Protein AF-A0A8T2V076-F1 (afdb_monomer)

Foldseek 3Di:
DDDDDDDDDDPPPPPPPVVNVLVVVLCQLADADQADEPPDGFRDTPLAQTDAAQDADPLDFPVDGFRHGLLDQTPIDFFPAADQDADPVRHGFQATTSAPTQNDDLPPCQQDAAPQVRDTSVPDDPNWHWHAQPQPSDIHTPVSVVVLLPDDPDPDPDPDLDARADPPPRHGRRYGSNCSNSRSVSVVVVSVVSCVQCVDPLQVVLSVCSVVVVRVSSVVSVVVPPPDDPD

InterPro domains:
  IPR013083 Zinc finger, RING/FYVE/PHD-type [G3DSA:3.30.40.10] (103-220)

Radius of gyration: 23.62 Å; Cα contacts (8 Å, |Δi|>4): 304; chains: 1; bounding box: 46×68×64 Å

Secondary structure (DSSP, 8-state):
--------SS-------HHHHHHHHHHHTTPBP--B-SS-B--SBTTSPPPPP-SBP--B-SS-B--SBTTSPP-SPPP-PBP-PBPTTSSBP-SBTTSPPPS--TTT-TT-B-TTT--BGGGS-TT--EEE-TTT--EEEHHHHHHHHHS----TT-------B-TTT--B--S-STTHHHHHHHHHHHHHHHHHHHT-HHHHHHHHHHHT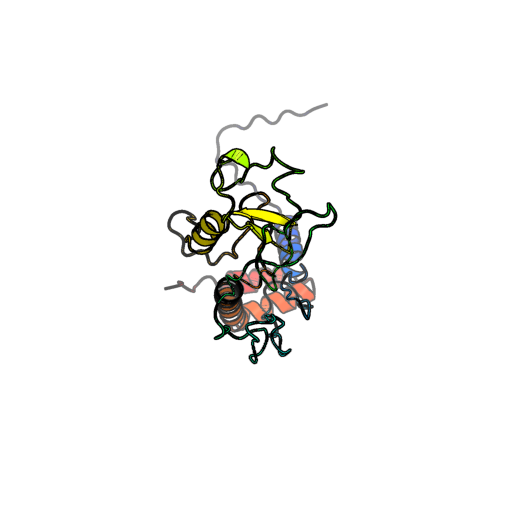T-HHHHHHHHHHTTT----

pLDDT: mean 81.31, std 20.81, range [25.03, 98.06]

Sequence (231 aa):
MFHVWRCATGPCHVVIPVHLIAITLVLLVSMPCQKRCLHSRCRQICGYPCVPCMETCAWTCRHHACDLRCHEICKRPICNEPCEKLLHCGHPCLGFCGEPCPSICRVCTPQYKDTISLMTMEEFEETDRFVMLPDCGHVFEVSGLDTWMKSEQCDSGTNSISPKSCPSCKNIIRQSLRYGNQIKARMKQLEDVKMRIFGNQQVNEGIVLLRRKQFDEALEQFLTGKNMQIR

Organism: Ceratopteris richardii (NCBI:txid49495)

Structure (mmCIF, N/CA/C/O backbone):
data_AF-A0A8T2V076-F1
#
_entry.id   AF-A0A8T2V076-F1
#
loop_
_atom_site.group_PDB
_atom_site.id
_atom_site.type_symbol
_atom_site.label_atom_id
_atom_site.label_alt_id
_atom_site.label_comp_id
_atom_site.label_asym_id
_atom_site.label_entity_id
_atom_site.label_seq_id
_atom_site.pdbx_PDB_ins_code
_atom_site.Cartn_x
_atom_site.Cartn_y
_atom_site.Cartn_z
_atom_site.occupancy
_atom_site.B_iso_or_equiv
_atom_site.auth_seq_id
_atom_site.auth_comp_id
_atom_site.auth_asym_id
_atom_site.auth_atom_id
_atom_site.pdbx_PDB_model_num
ATOM 1 N N . MET A 1 1 ? -7.286 49.327 21.178 1.00 33.91 1 MET A N 1
ATOM 2 C CA . MET A 1 1 ? -6.143 49.515 22.096 1.00 33.91 1 MET A CA 1
ATOM 3 C C . MET A 1 1 ? -5.669 48.145 22.536 1.00 33.91 1 MET A C 1
ATOM 5 O O . MET A 1 1 ? -6.401 47.444 23.219 1.00 33.91 1 MET A O 1
ATOM 9 N N . PHE A 1 2 ? -4.504 47.731 22.042 1.00 25.03 2 PHE A N 1
ATOM 10 C CA . PHE A 1 2 ? -3.860 46.472 22.400 1.00 25.03 2 PHE A CA 1
ATOM 11 C C . PHE A 1 2 ? -3.395 46.544 23.856 1.00 25.03 2 PHE A C 1
ATOM 13 O O . PHE A 1 2 ? -2.578 47.400 24.188 1.00 25.03 2 PHE A O 1
ATOM 20 N N . HIS A 1 3 ? -3.892 45.654 24.715 1.00 28.77 3 HIS A N 1
ATOM 21 C CA . HIS A 1 3 ? -3.286 45.444 26.024 1.00 28.77 3 HIS A CA 1
ATOM 22 C C . HIS A 1 3 ? -2.232 44.345 25.916 1.00 28.77 3 HIS A C 1
ATOM 24 O O . HIS A 1 3 ? -2.529 43.165 25.757 1.00 28.77 3 HIS A O 1
ATOM 30 N N . VAL A 1 4 ? -0.981 44.791 25.975 1.00 31.16 4 VAL A N 1
ATOM 31 C CA . VAL A 1 4 ? 0.227 43.982 26.114 1.00 31.16 4 VAL A CA 1
ATOM 32 C C . VAL A 1 4 ? 0.192 43.294 27.480 1.00 31.16 4 VAL A C 1
ATOM 34 O O . VAL A 1 4 ? 0.239 43.972 28.504 1.00 31.16 4 VAL A O 1
ATOM 37 N N . TRP A 1 5 ? 0.138 41.962 27.514 1.00 29.98 5 TRP A N 1
ATOM 38 C CA . TRP A 1 5 ? 0.434 41.194 28.726 1.00 29.98 5 TRP A CA 1
ATOM 39 C C . TRP A 1 5 ? 1.902 40.761 28.695 1.00 29.98 5 TRP A C 1
ATOM 41 O O . TRP A 1 5 ? 2.300 39.893 27.920 1.00 29.98 5 TRP A O 1
ATOM 51 N N . ARG A 1 6 ? 2.721 41.405 29.533 1.00 28.66 6 ARG A N 1
ATOM 52 C CA . ARG A 1 6 ? 4.070 40.940 29.876 1.00 28.66 6 ARG A CA 1
ATOM 53 C C . ARG A 1 6 ? 3.938 39.740 30.818 1.00 28.66 6 ARG A C 1
ATOM 55 O O . ARG A 1 6 ? 3.347 39.871 31.884 1.00 28.66 6 ARG A O 1
ATOM 62 N N . CYS A 1 7 ? 4.513 38.597 30.447 1.00 32.41 7 CYS A N 1
ATOM 63 C CA . CYS A 1 7 ? 4.696 37.470 31.361 1.00 32.41 7 CYS A CA 1
ATOM 64 C C . CYS A 1 7 ? 5.825 37.787 32.351 1.00 32.41 7 CYS A C 1
ATOM 66 O O . CYS A 1 7 ? 6.981 37.919 31.953 1.00 32.41 7 CYS A O 1
ATOM 68 N N . ALA A 1 8 ? 5.485 37.885 33.635 1.00 35.97 8 ALA A N 1
ATOM 69 C CA . ALA A 1 8 ? 6.439 37.837 34.733 1.00 35.97 8 ALA A CA 1
ATOM 70 C C . ALA A 1 8 ? 6.418 36.417 35.321 1.00 35.97 8 ALA A C 1
ATOM 72 O O . ALA A 1 8 ? 5.423 35.999 35.900 1.00 35.97 8 ALA A O 1
ATOM 73 N N . THR A 1 9 ? 7.505 35.676 35.090 1.00 41.44 9 THR A N 1
ATOM 74 C CA . THR A 1 9 ? 8.010 34.556 35.911 1.00 41.44 9 THR A CA 1
ATOM 75 C C . THR A 1 9 ? 6.975 33.608 36.544 1.00 41.44 9 THR A C 1
ATOM 77 O O . THR A 1 9 ? 6.520 33.822 37.664 1.00 41.44 9 THR A O 1
ATOM 80 N N . GLY A 1 10 ? 6.700 32.491 35.866 1.00 40.81 10 GLY A N 1
ATOM 81 C CA . GLY A 1 10 ? 6.016 31.309 36.407 1.00 40.81 10 GLY A CA 1
ATOM 82 C C . GLY A 1 10 ? 5.777 30.267 35.304 1.00 40.81 10 GLY A C 1
ATOM 83 O O . GLY A 1 10 ? 5.710 30.656 34.133 1.00 40.81 10 GLY A O 1
ATOM 84 N N . PRO A 1 11 ? 5.680 28.955 35.609 1.00 34.03 11 PRO A N 1
ATOM 85 C CA . PRO A 1 11 ? 5.349 27.963 34.595 1.00 34.03 11 PRO A CA 1
ATOM 86 C C . PRO A 1 11 ? 3.959 28.297 34.058 1.00 34.03 11 PRO A C 1
ATOM 88 O O . PRO A 1 11 ? 2.981 28.330 34.804 1.00 34.03 11 PRO A O 1
ATOM 91 N N . CYS A 1 12 ? 3.880 28.601 32.764 1.00 30.81 12 CYS A N 1
ATOM 92 C CA . CYS A 1 12 ? 2.615 28.818 32.083 1.00 30.81 12 CYS A CA 1
ATOM 93 C C . CYS A 1 12 ? 1.858 27.488 32.066 1.00 30.81 12 CYS A C 1
ATOM 95 O O . CYS A 1 12 ? 1.985 26.696 31.134 1.00 30.81 12 CYS A O 1
ATOM 97 N N . HIS A 1 13 ? 1.082 27.224 33.115 1.00 36.00 13 HIS A N 1
ATOM 98 C CA . HIS A 1 13 ? 0.013 26.247 33.057 1.00 36.00 13 HIS A CA 1
ATOM 99 C C . HIS A 1 13 ? -0.987 26.783 32.039 1.00 36.00 13 HIS A C 1
ATOM 101 O O . HIS A 1 13 ? -1.807 27.646 32.344 1.00 36.00 13 HIS A O 1
ATOM 107 N N . VAL A 1 14 ? -0.881 26.312 30.798 1.00 36.72 14 VAL A N 1
ATOM 108 C CA . VAL A 1 14 ? -1.947 26.478 29.818 1.00 36.72 14 VAL A CA 1
ATOM 109 C C . VAL A 1 14 ? -3.132 25.697 30.376 1.00 36.72 14 VAL A C 1
ATOM 111 O O . VAL A 1 14 ? -3.223 24.481 30.217 1.00 36.72 14 VAL A O 1
ATOM 114 N N . VAL A 1 15 ? -4.009 26.382 31.108 1.00 40.09 15 VAL A N 1
ATOM 115 C CA . VAL A 1 15 ? -5.299 25.835 31.521 1.00 40.09 15 VAL A CA 1
ATOM 116 C C . VAL A 1 15 ? -6.133 25.773 30.251 1.00 40.09 15 VAL A C 1
ATOM 118 O O . VAL A 1 15 ? -6.799 26.736 29.882 1.00 40.09 15 VAL A O 1
ATOM 121 N N . ILE A 1 16 ? -6.018 24.667 29.516 1.00 42.44 16 ILE A N 1
ATOM 122 C CA . ILE A 1 16 ? -6.893 24.407 28.377 1.00 42.44 16 ILE A CA 1
ATOM 123 C C . ILE A 1 16 ? -8.296 24.230 28.971 1.00 42.44 16 ILE A C 1
ATOM 125 O O . ILE A 1 16 ? -8.477 23.342 29.808 1.00 42.44 16 ILE A O 1
ATOM 129 N N . PRO A 1 17 ? -9.285 25.058 28.589 1.00 49.97 17 PRO A N 1
ATOM 130 C CA . PRO A 1 17 ? -10.647 24.926 29.084 1.00 49.97 17 PRO A CA 1
ATOM 131 C C . PRO A 1 17 ? -11.140 23.493 28.895 1.00 49.97 17 PRO A C 1
ATOM 133 O O . PRO A 1 17 ? -10.959 22.918 27.820 1.00 49.97 17 PRO A O 1
ATOM 136 N N . VAL A 1 18 ? -11.787 22.924 29.913 1.00 48.75 18 VAL A N 1
ATOM 137 C CA . VAL A 1 18 ? -12.299 21.541 29.878 1.00 48.75 18 VAL A CA 1
ATOM 138 C C . VAL A 1 18 ? -13.180 21.313 28.646 1.00 48.75 18 VAL A C 1
ATOM 140 O O . VAL A 1 18 ? -13.080 20.270 28.013 1.00 48.75 18 VAL A O 1
ATOM 143 N N . HIS A 1 19 ? -13.929 22.329 28.203 1.00 44.88 19 HIS A N 1
ATOM 144 C CA . HIS A 1 19 ? -14.691 22.287 26.953 1.00 44.88 19 HIS A CA 1
ATOM 145 C C . HIS A 1 19 ? -13.832 22.133 25.689 1.00 44.88 19 HIS A C 1
ATOM 147 O O . HIS A 1 19 ? -14.241 21.430 24.776 1.00 44.88 19 HIS A O 1
ATOM 153 N N . LEU A 1 20 ? -12.639 22.728 25.614 1.00 48.69 20 LEU A N 1
ATOM 154 C CA . LEU A 1 20 ? -11.720 22.548 24.481 1.00 48.69 20 LEU A CA 1
ATOM 155 C C . LEU A 1 20 ? -11.074 21.154 24.499 1.00 48.69 20 LEU A C 1
ATOM 157 O O . LEU A 1 20 ? -10.956 20.526 23.446 1.00 48.69 20 LEU A O 1
ATOM 161 N N . ILE A 1 21 ? -10.739 20.621 25.679 1.00 54.59 21 ILE A N 1
ATOM 162 C CA . ILE A 1 21 ? -10.299 19.222 25.837 1.00 54.59 21 ILE A CA 1
ATOM 163 C C . ILE A 1 21 ? -11.430 18.265 25.436 1.00 54.59 21 ILE A C 1
ATOM 165 O O . ILE A 1 21 ? -11.206 17.350 24.647 1.00 54.59 21 ILE A O 1
ATOM 169 N N . ALA A 1 22 ? -12.654 18.519 25.903 1.00 48.09 22 ALA A N 1
ATOM 170 C CA . ALA A 1 22 ? -13.845 17.753 25.566 1.00 48.09 22 ALA A CA 1
ATOM 171 C C . ALA A 1 22 ? -14.115 17.786 24.059 1.00 48.09 22 ALA A C 1
ATOM 173 O O . ALA A 1 22 ? -14.233 16.724 23.470 1.00 48.09 22 ALA A O 1
ATOM 174 N N . ILE A 1 23 ? -14.112 18.954 23.402 1.00 52.00 23 ILE A N 1
ATOM 175 C CA . ILE A 1 23 ? -14.269 19.086 21.939 1.00 52.00 23 ILE A CA 1
ATOM 176 C C . ILE A 1 23 ? -13.204 18.271 21.194 1.00 52.00 23 ILE A C 1
ATOM 178 O O . ILE A 1 23 ? -13.523 17.574 20.232 1.00 52.00 23 ILE A O 1
ATOM 182 N N . THR A 1 24 ? -11.955 18.296 21.661 1.00 53.00 24 THR A N 1
ATOM 183 C CA . THR A 1 24 ? -10.866 17.512 21.061 1.00 53.00 24 THR A CA 1
ATOM 184 C C . THR A 1 24 ? -11.090 16.003 21.252 1.00 53.00 24 THR A C 1
ATOM 186 O O . THR A 1 24 ? -10.926 15.233 20.307 1.00 53.00 24 THR A O 1
ATOM 189 N N . LEU A 1 25 ? -11.555 15.571 22.430 1.00 52.69 25 LEU A N 1
ATOM 190 C CA . LEU A 1 25 ? -11.958 14.186 22.707 1.00 52.69 25 LEU A CA 1
ATOM 191 C C . LEU A 1 25 ? -13.189 13.759 21.883 1.00 52.69 25 LEU A C 1
ATOM 193 O O . LEU A 1 25 ? -13.205 12.652 21.352 1.00 52.69 25 LEU A O 1
ATOM 197 N N . VAL A 1 26 ? -14.185 14.632 21.690 1.00 50.59 26 VAL A N 1
ATOM 198 C CA . VAL A 1 26 ? -15.363 14.383 20.836 1.00 50.59 26 VAL A CA 1
ATOM 199 C C . VAL A 1 26 ? -14.948 14.159 19.387 1.00 50.59 26 VAL A C 1
ATOM 201 O O . VAL A 1 26 ? -15.434 13.229 18.740 1.00 50.59 26 VAL A O 1
ATOM 204 N N . LEU A 1 27 ? -14.046 14.992 18.863 1.00 50.81 27 LEU A N 1
ATOM 205 C CA . LEU A 1 27 ? -13.551 14.867 17.492 1.00 50.81 27 LEU A CA 1
ATOM 206 C C . LEU A 1 27 ? -12.743 13.575 17.307 1.00 50.81 27 LEU A C 1
ATOM 208 O O . LEU A 1 27 ? -12.898 12.898 16.294 1.00 50.81 27 LEU A O 1
ATOM 212 N N . LEU A 1 28 ? -11.953 13.167 18.303 1.00 53.09 28 LEU A N 1
ATOM 213 C CA . LEU A 1 28 ? -11.222 11.897 18.266 1.00 53.09 28 LEU A CA 1
ATOM 214 C C . LEU A 1 28 ? -12.149 10.668 18.370 1.00 53.09 28 LEU A C 1
ATOM 216 O O . LEU A 1 28 ? -11.878 9.652 17.730 1.00 53.09 28 LEU A O 1
ATOM 220 N N . VAL A 1 29 ? -13.270 10.768 19.099 1.00 58.47 29 VAL A N 1
ATOM 221 C CA . VAL A 1 29 ? -14.228 9.665 19.343 1.00 58.47 29 VAL A CA 1
ATOM 222 C C . VAL A 1 29 ? -15.395 9.630 18.338 1.00 58.47 29 VAL A C 1
ATOM 224 O O . VAL A 1 29 ? -16.301 8.809 18.448 1.00 58.47 29 VAL A O 1
ATOM 227 N N . SER A 1 30 ? -15.375 10.463 17.296 1.00 64.75 30 SER A N 1
ATOM 228 C CA . SER A 1 30 ? -16.385 10.446 16.219 1.00 64.75 30 SER A CA 1
ATOM 229 C C . SER A 1 30 ? -15.805 10.297 14.811 1.00 64.75 30 SER A C 1
ATOM 231 O O . SER A 1 30 ? -16.551 10.225 13.834 1.00 64.75 30 SER A O 1
ATOM 233 N N . MET A 1 31 ? -14.481 10.183 14.683 1.00 80.38 31 MET A N 1
ATOM 234 C CA . MET A 1 31 ? -13.831 10.009 13.386 1.00 80.38 31 MET A CA 1
ATOM 235 C C . MET A 1 31 ? -14.185 8.650 12.763 1.00 80.38 31 MET A C 1
ATOM 237 O O . MET A 1 31 ? -14.051 7.617 13.430 1.00 80.38 31 MET A O 1
ATOM 241 N N . PRO A 1 32 ? -14.586 8.600 11.479 1.00 86.94 32 PRO A N 1
ATOM 242 C CA . PRO A 1 32 ? -14.818 7.336 10.797 1.00 86.94 32 PRO A CA 1
ATOM 243 C C . PRO A 1 32 ? -13.514 6.541 10.717 1.00 86.94 32 PRO A C 1
ATOM 245 O O . PRO A 1 32 ? -12.436 7.082 10.453 1.00 86.94 32 PRO A O 1
ATOM 248 N N . CYS A 1 33 ? -13.600 5.230 10.932 1.00 89.06 33 CYS A N 1
ATOM 249 C CA . CYS A 1 33 ? -12.438 4.370 10.817 1.00 89.06 33 CYS A CA 1
ATOM 250 C C . CYS A 1 33 ? -11.899 4.387 9.380 1.00 89.06 33 CYS A C 1
ATOM 252 O O . CYS A 1 33 ? -12.605 4.089 8.420 1.00 89.06 33 CYS A O 1
ATOM 254 N N . GLN A 1 34 ? -10.604 4.663 9.229 1.00 90.25 34 GLN A N 1
ATOM 255 C CA . GLN A 1 34 ? -9.948 4.693 7.919 1.00 90.25 34 GLN A CA 1
ATOM 256 C C . GLN A 1 34 ? -9.528 3.304 7.399 1.00 90.25 34 GLN A C 1
ATOM 258 O O . GLN A 1 34 ? -8.910 3.201 6.336 1.00 90.25 34 GLN A O 1
ATOM 263 N N . LYS A 1 35 ? -9.808 2.220 8.139 1.00 91.06 35 LYS A N 1
ATOM 264 C CA . LYS A 1 35 ? -9.475 0.854 7.712 1.00 91.06 35 LYS A CA 1
ATOM 265 C C . LYS A 1 35 ? -10.279 0.502 6.459 1.00 91.06 35 LYS A C 1
ATOM 267 O O . LYS A 1 35 ? -11.507 0.575 6.449 1.00 91.06 35 LYS A O 1
ATOM 272 N N . ARG A 1 36 ? -9.582 0.081 5.408 1.00 93.88 36 ARG A N 1
ATOM 273 C CA . ARG A 1 36 ? -10.169 -0.357 4.139 1.00 93.88 36 ARG A CA 1
ATOM 274 C C . ARG A 1 36 ? -9.287 -1.408 3.480 1.00 93.88 36 ARG A C 1
ATOM 276 O O . ARG A 1 36 ? -8.085 -1.437 3.725 1.00 93.88 36 ARG A O 1
ATOM 283 N N . CYS A 1 37 ? -9.889 -2.229 2.635 1.00 94.19 37 CYS A N 1
ATOM 284 C CA . CYS A 1 37 ? -9.203 -3.146 1.729 1.00 94.19 37 CYS A CA 1
ATOM 285 C C . CYS A 1 37 ? -9.711 -2.915 0.296 1.00 94.19 37 CYS A C 1
ATOM 287 O O . CYS A 1 37 ? -10.356 -1.899 0.034 1.00 94.19 37 CYS A O 1
ATOM 289 N N . LEU A 1 38 ? -9.391 -3.809 -0.641 1.00 93.31 38 LEU A N 1
ATOM 290 C CA . LEU A 1 38 ? -9.911 -3.733 -2.013 1.00 93.31 38 LEU A CA 1
ATOM 291 C C . LEU A 1 38 ? -11.408 -4.076 -2.103 1.00 93.31 38 LEU A C 1
ATOM 293 O O . LEU A 1 38 ? -12.063 -3.670 -3.051 1.00 93.31 38 LEU A O 1
ATOM 297 N N . HIS A 1 39 ? -11.944 -4.766 -1.095 1.00 95.00 39 HIS A N 1
ATOM 298 C CA . HIS A 1 39 ? -13.332 -5.222 -1.055 1.00 95.00 39 HIS A CA 1
ATOM 299 C C . HIS A 1 39 ? -14.270 -4.221 -0.375 1.00 95.00 39 HIS A C 1
ATOM 301 O O . HIS A 1 39 ? -15.334 -3.872 -0.877 1.00 95.00 39 HIS A O 1
ATOM 307 N N . SER A 1 40 ? -13.875 -3.737 0.803 1.00 92.00 40 SER A N 1
ATOM 308 C CA . SER A 1 40 ? -14.759 -2.949 1.656 1.00 92.00 40 SER A CA 1
ATOM 309 C C . SER A 1 40 ? -14.012 -1.940 2.525 1.00 92.00 40 SER A C 1
ATOM 311 O O . SER A 1 40 ? -12.794 -2.010 2.736 1.00 92.00 40 SER A O 1
ATOM 313 N N . ARG A 1 41 ? -14.775 -0.965 3.029 1.00 93.88 41 ARG A N 1
ATOM 314 C CA . ARG A 1 41 ? -14.340 0.057 3.988 1.00 93.88 41 ARG A CA 1
ATOM 315 C C . ARG A 1 41 ? -15.029 -0.186 5.326 1.00 93.88 41 ARG A C 1
ATOM 317 O O . ARG A 1 41 ? -16.214 -0.518 5.354 1.00 93.88 41 ARG A O 1
ATOM 324 N N . CYS A 1 42 ? -14.303 0.002 6.423 1.00 92.44 42 CYS A N 1
ATOM 325 C CA . CYS A 1 42 ? -14.884 -0.056 7.757 1.00 92.44 42 CYS A CA 1
ATOM 326 C C . CYS A 1 42 ? -15.886 1.093 7.935 1.00 92.44 42 CY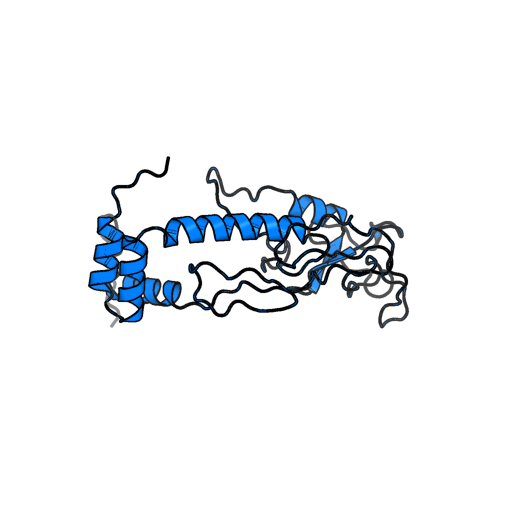S A C 1
ATOM 328 O O . CYS A 1 42 ? -15.601 2.230 7.569 1.00 92.44 42 CYS A O 1
ATOM 330 N N . ARG A 1 43 ? -17.059 0.789 8.496 1.00 89.62 43 ARG A N 1
ATOM 331 C CA . ARG A 1 43 ? -18.115 1.773 8.794 1.00 89.62 43 ARG A CA 1
ATOM 332 C C . ARG A 1 43 ? -18.217 2.104 10.286 1.00 89.62 43 ARG A C 1
ATOM 334 O O . ARG A 1 43 ? -19.127 2.814 10.691 1.00 89.62 43 ARG A O 1
ATOM 341 N N . GLN A 1 44 ? -17.305 1.564 11.095 1.00 85.25 44 GLN A N 1
ATOM 342 C CA . GLN A 1 44 ? -17.238 1.842 12.527 1.00 85.25 44 GLN A CA 1
ATOM 343 C C . GLN A 1 44 ? -16.527 3.169 12.795 1.00 85.25 44 GLN A C 1
ATOM 345 O O . GLN A 1 44 ? -15.773 3.679 11.963 1.00 85.25 44 GLN A O 1
ATOM 350 N N . ILE A 1 45 ? -16.739 3.692 13.996 1.00 82.88 45 ILE A N 1
ATOM 351 C CA . ILE A 1 45 ? -15.963 4.800 14.549 1.00 82.88 45 ILE A CA 1
ATOM 352 C C . ILE A 1 45 ? -14.541 4.300 14.842 1.00 82.88 45 ILE A C 1
ATOM 354 O O . ILE A 1 45 ? -14.337 3.146 15.225 1.00 82.88 45 ILE A O 1
ATOM 358 N N . CYS A 1 46 ? -13.536 5.147 14.635 1.00 83.31 46 CYS A N 1
ATOM 359 C CA . CYS A 1 46 ? -12.155 4.817 14.960 1.00 83.31 46 CYS A CA 1
ATOM 360 C C . CYS A 1 46 ? -12.013 4.452 16.451 1.00 83.31 46 CYS A C 1
ATOM 362 O O . CYS A 1 46 ? -12.697 5.001 17.305 1.00 83.31 46 CYS A O 1
ATOM 364 N N . GLY A 1 47 ? -11.146 3.489 16.762 1.00 78.50 47 GLY A N 1
ATOM 365 C CA . GLY A 1 47 ? -10.991 2.942 18.117 1.00 78.50 47 GLY A CA 1
ATOM 366 C C . GLY A 1 47 ? -11.877 1.728 18.410 1.00 78.50 47 GLY A C 1
ATOM 367 O O . GLY A 1 47 ? -11.439 0.841 19.136 1.00 78.50 47 GLY A O 1
ATOM 368 N N . TYR A 1 48 ? -13.047 1.602 17.772 1.00 82.88 48 TYR A N 1
ATOM 369 C CA . TYR A 1 48 ? -13.836 0.371 17.865 1.00 82.88 48 TYR A CA 1
ATOM 370 C C . TYR A 1 48 ? -13.157 -0.787 17.119 1.00 82.88 48 TYR A C 1
ATOM 372 O O . TYR A 1 48 ? -12.579 -0.566 16.040 1.00 82.88 48 TYR A O 1
ATOM 380 N N . PRO A 1 49 ? -13.267 -2.025 17.638 1.00 86.81 49 PRO A N 1
ATOM 381 C CA . PRO A 1 49 ? -12.851 -3.210 16.910 1.00 86.81 49 PRO A CA 1
ATOM 382 C C . PRO A 1 49 ? -13.492 -3.274 15.527 1.00 86.81 49 PRO A C 1
ATOM 384 O O . PRO A 1 49 ? -14.703 -3.115 15.354 1.00 86.81 49 PRO A O 1
ATOM 387 N N . CYS A 1 50 ? -12.664 -3.487 14.515 1.00 91.50 50 CYS A N 1
ATOM 388 C CA . CYS A 1 50 ? -13.121 -3.561 13.141 1.00 91.50 50 CYS A CA 1
ATOM 389 C C . CYS A 1 50 ? -13.466 -5.003 12.776 1.00 91.50 50 CYS A C 1
ATOM 391 O O . CYS A 1 50 ? -12.649 -5.907 12.948 1.00 91.50 50 CYS A O 1
ATOM 393 N N . VAL A 1 51 ? -14.619 -5.199 12.137 1.00 91.81 51 VAL A N 1
ATOM 394 C CA . VAL A 1 51 ? -14.999 -6.504 11.580 1.00 91.81 51 VAL A CA 1
ATOM 395 C C . VAL A 1 51 ? -13.979 -6.924 10.502 1.00 91.81 51 VAL A C 1
ATOM 397 O O . VAL A 1 51 ? -13.638 -6.109 9.631 1.00 91.81 51 VAL A O 1
ATOM 400 N N . PRO A 1 52 ? -13.433 -8.153 10.553 1.00 93.44 52 PRO A N 1
ATOM 401 C CA . PRO A 1 52 ? -12.517 -8.652 9.532 1.00 93.44 52 PRO A CA 1
ATOM 402 C C . PRO A 1 52 ? -13.234 -8.857 8.190 1.00 93.44 52 PRO A C 1
ATOM 404 O O . PRO A 1 52 ? -14.402 -9.229 8.134 1.00 93.44 52 PRO A O 1
ATOM 407 N N . CYS A 1 53 ? -12.522 -8.628 7.083 1.00 95.94 53 CYS A N 1
ATOM 408 C CA . CYS A 1 53 ? -13.062 -8.875 5.747 1.00 95.94 53 CYS A CA 1
ATOM 409 C C . CYS A 1 53 ? -13.056 -10.383 5.439 1.00 95.94 53 CYS A C 1
ATOM 411 O O . CYS A 1 53 ? -12.001 -11.024 5.488 1.00 95.94 53 CYS A O 1
ATOM 413 N N . MET A 1 54 ? -14.231 -10.922 5.099 1.00 96.50 54 MET A N 1
ATOM 414 C CA . MET A 1 54 ? -14.458 -12.344 4.803 1.00 96.50 54 MET A CA 1
ATOM 415 C C . MET A 1 54 ? -14.536 -12.660 3.300 1.00 96.50 54 MET A C 1
ATOM 417 O O . MET A 1 54 ? -14.794 -13.799 2.918 1.00 96.50 54 MET A O 1
ATOM 421 N N . GLU A 1 55 ? -14.311 -11.682 2.426 1.00 97.62 55 GLU A N 1
ATOM 422 C CA . GLU A 1 55 ? -14.210 -11.940 0.986 1.00 97.62 55 GLU A CA 1
ATOM 423 C C . GLU A 1 55 ? -12.913 -12.685 0.650 1.00 97.62 55 GLU A C 1
ATOM 425 O O . GLU A 1 55 ? -11.932 -12.622 1.401 1.00 97.62 55 GLU A O 1
ATOM 430 N N . THR A 1 56 ? -12.912 -13.405 -0.471 1.00 97.12 56 THR A N 1
ATOM 431 C CA . THR A 1 56 ? -11.719 -14.080 -1.000 1.00 97.12 56 THR A CA 1
ATOM 432 C C . THR A 1 56 ? -10.634 -13.051 -1.298 1.00 97.12 56 THR A C 1
ATOM 434 O O . THR A 1 56 ? -10.913 -11.964 -1.792 1.00 97.12 56 THR A O 1
ATOM 437 N N . CYS A 1 57 ? -9.379 -13.347 -0.967 1.00 96.62 57 CYS A N 1
ATOM 438 C CA . CYS A 1 57 ? -8.296 -12.395 -1.160 1.00 96.62 57 CYS A CA 1
ATOM 439 C C . CYS A 1 57 ? -8.070 -12.082 -2.651 1.00 96.62 57 CYS A C 1
ATOM 441 O O . CYS A 1 57 ? -7.702 -12.956 -3.426 1.00 96.62 57 CYS A O 1
ATOM 443 N N . ALA A 1 58 ? -8.162 -10.804 -3.029 1.00 95.12 58 ALA A N 1
ATOM 444 C CA . ALA A 1 58 ? -7.883 -10.333 -4.389 1.00 95.12 58 ALA A CA 1
ATOM 445 C C . ALA A 1 58 ? -6.411 -10.474 -4.843 1.00 95.12 58 ALA A C 1
ATOM 447 O O . ALA A 1 58 ? -6.064 -10.025 -5.934 1.00 95.12 58 ALA A O 1
ATOM 448 N N . TRP A 1 59 ? -5.514 -11.058 -4.032 1.00 96.25 59 TRP A N 1
ATOM 449 C CA . TRP A 1 59 ? -4.108 -11.227 -4.407 1.00 96.25 59 TRP A CA 1
ATOM 450 C C . TRP A 1 59 ? -3.943 -12.395 -5.382 1.00 96.25 59 TRP A C 1
ATOM 452 O O . TRP A 1 59 ? -3.544 -13.500 -5.004 1.00 96.25 59 TRP A O 1
ATOM 462 N N . THR A 1 60 ? -4.222 -12.128 -6.654 1.00 95.31 60 THR A N 1
ATOM 463 C CA . THR A 1 60 ? -4.159 -13.096 -7.750 1.00 95.31 60 THR A CA 1
ATOM 464 C C . THR A 1 60 ? -3.417 -12.527 -8.960 1.00 95.31 60 THR A C 1
ATOM 466 O O . THR A 1 60 ? -3.478 -11.331 -9.239 1.00 95.31 60 THR A O 1
ATOM 469 N N . CYS A 1 61 ? -2.673 -13.377 -9.658 1.00 96.19 61 CYS A N 1
ATOM 470 C CA . CYS A 1 61 ? -2.070 -13.118 -10.961 1.00 96.19 61 CYS A CA 1
ATOM 471 C C . CYS A 1 61 ? -2.036 -14.424 -11.770 1.00 96.19 61 CYS A C 1
ATOM 473 O O . CYS A 1 61 ? -2.375 -15.487 -11.253 1.00 96.19 61 CYS A O 1
ATOM 475 N N . ARG A 1 62 ? -1.581 -14.372 -13.028 1.00 95.94 62 ARG A N 1
ATOM 476 C CA . ARG A 1 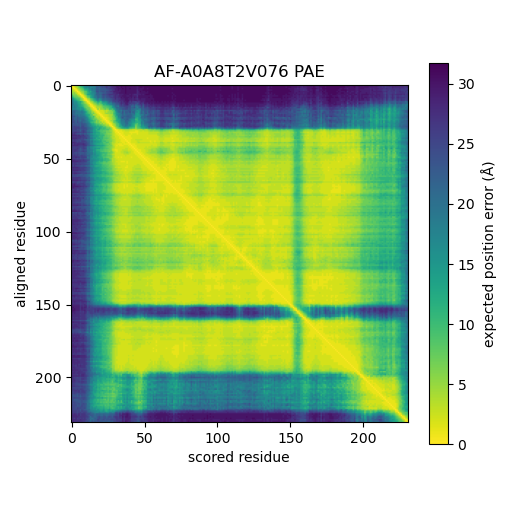62 ? -1.488 -15.562 -13.898 1.00 95.94 62 ARG A CA 1
ATOM 477 C C . ARG A 1 62 ? -0.610 -16.692 -13.332 1.00 95.94 62 ARG A C 1
ATOM 479 O O . ARG A 1 62 ? -0.754 -17.828 -13.759 1.00 95.94 62 ARG A O 1
ATOM 486 N N . HIS A 1 63 ? 0.298 -16.376 -12.405 1.00 96.62 63 HIS A N 1
ATOM 487 C CA . HIS A 1 63 ? 1.238 -17.334 -11.812 1.00 96.62 63 HIS A CA 1
ATOM 488 C C . HIS A 1 63 ? 0.748 -17.893 -10.471 1.00 96.62 63 HIS A C 1
ATOM 490 O O . HIS A 1 63 ? 1.004 -19.050 -10.147 1.00 96.62 63 HIS A O 1
ATOM 496 N N . HIS A 1 64 ? 0.055 -17.075 -9.671 1.00 96.38 64 HIS A N 1
ATOM 497 C CA . HIS A 1 64 ? -0.322 -17.419 -8.301 1.00 96.38 64 HIS A CA 1
ATOM 498 C C . HIS A 1 64 ? -1.682 -16.830 -7.932 1.00 96.38 64 HIS A C 1
ATOM 500 O O . HIS A 1 64 ? -1.929 -15.644 -8.152 1.00 96.38 64 HIS A O 1
ATOM 506 N N . ALA A 1 65 ? -2.511 -17.617 -7.250 1.00 96.50 65 ALA A N 1
ATOM 507 C CA . ALA A 1 65 ? -3.771 -17.171 -6.668 1.00 96.50 65 ALA A CA 1
ATOM 508 C C . ALA A 1 65 ? -3.769 -17.406 -5.151 1.00 96.50 65 ALA A C 1
ATOM 510 O O . ALA A 1 65 ? -3.217 -18.393 -4.670 1.00 96.50 65 ALA A O 1
ATOM 511 N N . CYS A 1 66 ? -4.357 -16.478 -4.395 1.00 97.00 66 CYS A N 1
ATOM 512 C CA . CYS A 1 66 ? -4.637 -16.665 -2.975 1.00 97.00 66 CYS A CA 1
ATOM 513 C C . CYS A 1 66 ? -6.073 -17.173 -2.810 1.00 97.00 66 CYS A C 1
ATOM 515 O O . CYS A 1 66 ? -7.005 -16.558 -3.321 1.00 97.00 66 CYS A O 1
ATOM 517 N N . ASP A 1 67 ? -6.244 -18.262 -2.074 1.00 96.12 67 ASP A N 1
ATOM 518 C CA . ASP A 1 67 ? -7.525 -18.907 -1.767 1.00 96.12 67 ASP A CA 1
ATOM 519 C C . ASP A 1 67 ? -8.063 -18.549 -0.368 1.00 96.12 67 ASP A C 1
ATOM 521 O O . ASP A 1 67 ? -9.208 -18.848 -0.033 1.00 96.12 67 ASP A O 1
ATOM 525 N N . LEU A 1 68 ? -7.253 -17.868 0.445 1.00 97.75 68 LEU A N 1
ATOM 526 C CA . LEU A 1 68 ? -7.607 -17.451 1.800 1.00 97.75 68 LEU A CA 1
ATOM 527 C C . LEU A 1 68 ? -8.515 -16.215 1.824 1.00 97.75 68 LEU A C 1
ATOM 529 O O . LEU A 1 68 ? -8.650 -15.464 0.849 1.00 97.75 68 LEU A O 1
ATOM 533 N N . ARG A 1 69 ? -9.106 -15.949 2.990 1.00 97.94 69 ARG A N 1
ATOM 534 C CA . ARG A 1 69 ? -9.903 -14.747 3.245 1.00 97.94 69 ARG A CA 1
ATOM 535 C C . ARG A 1 69 ? -9.011 -13.511 3.279 1.00 97.94 69 ARG A C 1
ATOM 537 O O . ARG A 1 69 ? -7.846 -13.544 3.673 1.00 97.94 69 ARG A O 1
ATOM 544 N N . CYS A 1 70 ? -9.574 -12.364 2.913 1.00 97.12 70 CYS A N 1
ATOM 545 C CA . CYS A 1 70 ? -8.833 -11.111 2.794 1.00 97.12 70 CYS A CA 1
ATOM 546 C C . CYS A 1 70 ? -8.098 -10.703 4.083 1.00 97.12 70 CYS A C 1
ATOM 548 O O . CYS A 1 70 ? -7.038 -10.085 3.994 1.00 97.12 70 CYS A O 1
ATOM 550 N N . HIS A 1 71 ? -8.638 -11.010 5.264 1.00 95.31 71 HIS A N 1
ATOM 551 C CA . HIS A 1 71 ? -8.002 -10.669 6.541 1.00 95.31 71 HIS A CA 1
ATOM 552 C C . HIS A 1 71 ? -6.877 -11.633 6.956 1.00 95.31 71 HIS A C 1
ATOM 554 O O . HIS A 1 71 ? -6.067 -11.277 7.809 1.00 95.31 71 HIS A O 1
ATOM 560 N N . GLU A 1 72 ? -6.812 -12.827 6.367 1.00 97.06 72 GLU A N 1
ATOM 561 C CA . GLU A 1 72 ? -5.822 -13.846 6.712 1.00 97.06 72 GLU A CA 1
ATOM 562 C C . GLU A 1 72 ? -4.458 -13.532 6.096 1.00 97.06 72 GLU A C 1
ATOM 564 O O . GLU A 1 72 ? -4.363 -12.908 5.033 1.00 97.06 72 GLU A O 1
ATOM 569 N N . ILE A 1 73 ? -3.386 -13.981 6.752 1.00 97.31 73 ILE A N 1
ATOM 570 C CA . ILE A 1 73 ? -2.032 -13.912 6.194 1.00 97.31 73 ILE A CA 1
ATOM 571 C C . ILE A 1 73 ? -1.961 -14.856 4.994 1.00 97.31 73 ILE A C 1
ATOM 573 O O . ILE A 1 73 ? -2.222 -16.051 5.112 1.00 97.31 73 ILE A O 1
ATOM 577 N N . CYS A 1 74 ? -1.615 -14.310 3.832 1.00 97.06 74 CYS A N 1
ATOM 578 C CA . CYS A 1 74 ? -1.534 -15.065 2.591 1.00 97.06 74 CYS A CA 1
ATOM 579 C C . CYS A 1 74 ? -0.367 -16.057 2.644 1.00 97.06 74 CYS A C 1
ATOM 581 O O . CYS A 1 74 ? 0.729 -15.692 3.074 1.00 97.06 74 CYS A O 1
ATOM 583 N N . LYS A 1 75 ? -0.583 -17.274 2.134 1.00 96.44 75 LYS A N 1
ATOM 584 C CA . LYS A 1 75 ? 0.451 -18.320 2.025 1.00 96.44 75 LYS A CA 1
ATOM 585 C C . LYS A 1 75 ? 1.123 -18.383 0.650 1.00 96.44 75 LYS A C 1
ATOM 587 O O . LYS A 1 75 ? 2.183 -18.985 0.523 1.00 96.44 75 LYS A O 1
ATOM 592 N N . ARG A 1 76 ? 0.522 -17.768 -0.376 1.00 93.75 76 ARG A N 1
ATOM 593 C CA . ARG A 1 76 ? 1.114 -17.701 -1.720 1.00 93.75 76 ARG A CA 1
ATOM 594 C C . ARG A 1 76 ? 2.412 -16.874 -1.735 1.00 93.75 76 ARG A C 1
ATOM 596 O O . ARG A 1 76 ? 2.502 -15.893 -0.991 1.00 93.75 76 ARG A O 1
ATOM 603 N N . PRO A 1 77 ? 3.377 -17.199 -2.613 1.00 95.50 77 PRO A N 1
ATOM 604 C CA . PRO A 1 77 ? 4.593 -16.410 -2.769 1.00 95.50 77 PRO A CA 1
ATOM 605 C C . PRO A 1 77 ? 4.335 -15.055 -3.454 1.00 95.50 77 PRO A C 1
ATOM 607 O O . PRO A 1 77 ? 3.313 -14.829 -4.126 1.00 95.50 77 PRO A O 1
ATOM 610 N N . ILE A 1 78 ? 5.296 -14.142 -3.283 1.00 95.62 78 ILE A N 1
ATOM 611 C CA . ILE A 1 78 ? 5.381 -12.893 -4.049 1.00 95.62 78 ILE A CA 1
ATOM 612 C C . ILE A 1 78 ? 5.687 -13.249 -5.509 1.00 95.62 78 ILE A C 1
ATOM 614 O O . ILE A 1 78 ? 6.507 -14.122 -5.774 1.00 95.62 78 ILE A O 1
ATOM 618 N N . CYS A 1 79 ? 5.022 -12.581 -6.452 1.00 96.88 79 CYS A N 1
ATOM 619 C CA . CYS A 1 79 ? 5.321 -12.743 -7.871 1.00 96.88 79 CYS A CA 1
ATOM 620 C C . CYS A 1 79 ? 6.404 -11.731 -8.266 1.00 96.88 79 CYS A C 1
ATOM 622 O O . CYS A 1 79 ? 6.175 -10.530 -8.147 1.00 96.88 79 CYS A O 1
ATOM 624 N N . ASN A 1 80 ? 7.560 -12.217 -8.718 1.00 96.88 80 ASN A N 1
ATOM 625 C CA . ASN A 1 80 ? 8.657 -11.380 -9.222 1.00 96.88 80 ASN A CA 1
ATOM 626 C C . ASN A 1 80 ? 8.769 -11.415 -10.753 1.00 96.88 80 ASN A C 1
ATOM 628 O O . ASN A 1 80 ? 9.713 -10.866 -11.311 1.00 96.88 80 ASN A O 1
ATOM 632 N N . GLU A 1 81 ? 7.793 -12.022 -11.431 1.00 97.62 81 GLU A N 1
ATOM 633 C CA . GLU A 1 81 ? 7.745 -12.025 -12.890 1.00 97.62 81 GLU A CA 1
ATOM 634 C C . GLU A 1 81 ? 7.498 -10.602 -13.414 1.00 97.62 81 GLU A C 1
ATOM 636 O O . GLU A 1 81 ? 6.576 -9.928 -12.922 1.00 97.62 81 GLU A O 1
ATOM 641 N N . PRO A 1 82 ? 8.283 -10.128 -14.401 1.00 97.56 82 PRO A N 1
ATOM 642 C CA . PRO A 1 82 ? 8.070 -8.832 -15.028 1.00 97.56 82 PRO A CA 1
ATOM 643 C C . PRO A 1 82 ? 6.654 -8.689 -15.587 1.00 97.56 82 PRO A C 1
ATOM 645 O O . PRO A 1 82 ? 6.037 -9.641 -16.068 1.00 97.56 82 PRO A O 1
ATOM 648 N N . CYS A 1 83 ? 6.117 -7.475 -15.542 1.00 97.38 83 CYS A N 1
ATOM 649 C CA . CYS A 1 83 ? 4.855 -7.190 -16.205 1.00 97.38 83 CYS A CA 1
ATOM 650 C C . CYS A 1 83 ? 5.054 -7.153 -17.728 1.00 97.38 83 CYS A C 1
ATOM 652 O O . CYS A 1 83 ? 5.732 -6.275 -18.246 1.00 97.38 83 CYS A O 1
ATOM 654 N N . GLU A 1 84 ? 4.397 -8.057 -18.454 1.00 96.44 84 GLU A N 1
ATOM 655 C CA . GLU A 1 84 ? 4.444 -8.136 -19.928 1.00 96.44 84 GLU A CA 1
ATOM 656 C C . GLU A 1 84 ? 3.612 -7.046 -20.638 1.00 96.44 84 GLU A C 1
ATOM 658 O O . GLU A 1 84 ? 3.490 -7.038 -21.861 1.00 96.44 84 GLU A O 1
ATOM 663 N N . LYS A 1 85 ? 2.986 -6.131 -19.889 1.00 97.12 85 LYS A N 1
ATOM 664 C CA . LYS A 1 85 ? 2.151 -5.069 -20.465 1.00 97.12 85 LYS A CA 1
ATOM 665 C C . LYS A 1 85 ? 3.005 -3.927 -21.010 1.00 97.12 85 LYS A C 1
ATOM 667 O O . LYS A 1 85 ? 4.075 -3.623 -20.487 1.00 97.12 85 LYS A O 1
ATOM 672 N N . LEU A 1 86 ? 2.452 -3.222 -21.990 1.00 97.62 86 LEU A N 1
ATOM 673 C CA . LEU A 1 86 ? 2.939 -1.909 -22.399 1.00 97.62 86 LEU A CA 1
ATOM 674 C C . LEU A 1 86 ? 2.236 -0.816 -21.586 1.00 97.62 86 LEU A C 1
ATOM 676 O O . LEU A 1 86 ? 1.053 -0.930 -21.253 1.00 97.62 86 LEU A O 1
ATOM 680 N N . LEU A 1 87 ? 2.974 0.242 -21.261 1.00 97.25 87 LEU A N 1
ATOM 681 C CA . LEU A 1 87 ? 2.419 1.470 -20.697 1.00 97.25 87 LEU A CA 1
ATOM 682 C C . LEU A 1 87 ? 1.630 2.234 -21.771 1.00 97.25 87 LEU A C 1
ATOM 684 O O . LEU A 1 87 ? 1.736 1.950 -22.962 1.00 97.25 87 LEU A O 1
ATOM 688 N N . HIS A 1 88 ? 0.875 3.261 -21.370 1.00 95.81 88 HIS A N 1
ATOM 689 C CA . HIS A 1 88 ? 0.102 4.084 -22.313 1.00 95.81 88 HIS A CA 1
ATOM 690 C C . HIS A 1 88 ? 0.976 4.776 -23.376 1.00 95.81 88 HIS A C 1
ATOM 692 O O . HIS A 1 88 ? 0.481 5.145 -24.434 1.00 95.81 88 HIS A O 1
ATOM 698 N N . CYS A 1 89 ? 2.268 4.973 -23.093 1.00 97.12 89 CYS A N 1
ATOM 699 C CA . CYS A 1 89 ? 3.244 5.529 -24.028 1.00 97.12 89 CYS A CA 1
ATOM 700 C C . CYS A 1 89 ? 3.794 4.495 -25.027 1.00 97.12 89 CYS A C 1
ATOM 702 O O . CYS A 1 89 ? 4.645 4.842 -25.835 1.00 97.12 89 CYS A O 1
ATOM 704 N N . GLY A 1 90 ? 3.347 3.235 -24.960 1.00 97.19 90 GLY A N 1
ATOM 705 C CA . GLY A 1 90 ? 3.785 2.144 -25.835 1.00 97.19 90 GLY A CA 1
ATOM 706 C C . GLY A 1 90 ? 5.067 1.434 -25.391 1.00 97.19 90 GLY A C 1
ATOM 707 O O . GLY A 1 90 ? 5.411 0.404 -25.960 1.00 97.19 90 GLY A O 1
ATOM 708 N N . HIS A 1 91 ? 5.759 1.929 -24.363 1.00 97.44 91 HIS A N 1
ATOM 709 C CA . HIS A 1 91 ? 6.986 1.310 -23.855 1.00 97.44 91 HIS A CA 1
ATOM 710 C C . HIS A 1 91 ? 6.711 0.168 -22.861 1.00 97.44 91 HIS A C 1
ATOM 712 O O . HIS A 1 91 ? 5.660 0.168 -22.208 1.00 97.44 91 HIS A O 1
ATOM 718 N N . PRO A 1 92 ? 7.658 -0.777 -22.692 1.00 97.25 92 PRO A N 1
ATOM 719 C CA . PRO A 1 92 ? 7.546 -1.851 -21.708 1.00 97.25 92 PRO A CA 1
ATOM 720 C C . PRO A 1 92 ? 7.304 -1.340 -20.284 1.00 97.25 92 PRO A C 1
ATOM 722 O O . PRO A 1 92 ? 7.902 -0.357 -19.841 1.00 97.25 92 PRO A O 1
ATOM 725 N N . CYS A 1 93 ? 6.423 -2.026 -19.557 1.00 98.00 93 CYS A N 1
ATOM 726 C CA . CYS A 1 93 ? 6.161 -1.747 -18.152 1.00 98.00 93 CYS A CA 1
ATOM 727 C C . CYS A 1 93 ? 7.369 -2.104 -17.276 1.00 98.00 93 CYS A C 1
ATOM 729 O O . CYS A 1 93 ? 7.964 -3.169 -17.414 1.00 98.00 93 CYS A O 1
ATOM 731 N N . LEU A 1 94 ? 7.681 -1.232 -16.314 1.00 97.69 94 LEU A N 1
ATOM 732 C CA . LEU A 1 94 ? 8.761 -1.439 -15.344 1.00 97.69 94 LEU A CA 1
ATOM 733 C C . LEU A 1 94 ? 8.305 -2.172 -14.067 1.00 97.69 94 LEU A C 1
ATOM 735 O O . LEU A 1 94 ? 9.071 -2.293 -13.117 1.00 97.69 94 LEU A O 1
ATOM 739 N N . GLY A 1 95 ? 7.045 -2.607 -14.002 1.00 97.81 95 GLY A N 1
ATOM 740 C CA . GLY A 1 95 ? 6.451 -3.226 -12.815 1.00 97.81 95 GLY A CA 1
ATOM 741 C C . GLY A 1 95 ? 6.460 -4.754 -12.819 1.00 97.81 95 GLY A C 1
ATOM 742 O O . GLY A 1 95 ? 7.018 -5.403 -13.704 1.00 97.81 95 GLY A O 1
ATOM 743 N N . PHE A 1 96 ? 5.762 -5.325 -11.839 1.00 98.06 96 PHE A N 1
ATOM 744 C CA . PHE A 1 96 ? 5.581 -6.770 -11.677 1.00 98.06 96 PHE A CA 1
ATOM 745 C C . PHE A 1 96 ? 4.196 -7.250 -12.117 1.00 98.06 96 PHE A C 1
ATOM 747 O O . PHE A 1 96 ? 3.209 -6.508 -12.129 1.00 98.06 96 PHE A O 1
ATOM 754 N N . CYS A 1 97 ? 4.110 -8.532 -12.461 1.00 97.12 97 CYS A N 1
ATOM 755 C CA . CYS A 1 97 ? 2.863 -9.184 -12.827 1.00 97.12 97 CYS A CA 1
ATOM 756 C C . CYS A 1 97 ? 1.827 -9.141 -11.684 1.00 97.12 97 CYS A C 1
ATOM 758 O O . CYS A 1 97 ? 2.095 -9.540 -10.551 1.00 97.12 97 CYS A O 1
ATOM 760 N N . GLY A 1 98 ? 0.601 -8.711 -11.999 1.00 93.25 98 GLY A N 1
ATOM 761 C CA . GLY A 1 98 ? -0.508 -8.643 -11.036 1.00 93.25 98 GLY A CA 1
ATOM 762 C C . GLY A 1 98 ? -0.442 -7.464 -10.060 1.00 93.25 98 GLY A C 1
ATOM 763 O O . GLY A 1 98 ? -1.307 -7.347 -9.194 1.00 93.25 98 GLY A O 1
ATOM 764 N N . GLU A 1 99 ? 0.546 -6.582 -10.205 1.00 95.44 99 GLU A N 1
ATOM 765 C CA . GLU A 1 99 ? 0.645 -5.324 -9.468 1.00 95.44 99 GLU A CA 1
ATOM 766 C C . GLU A 1 99 ? 0.197 -4.142 -10.351 1.00 95.44 99 GLU A C 1
ATOM 768 O O . GLU A 1 99 ? 0.195 -4.249 -11.585 1.00 95.44 99 GLU A O 1
ATOM 773 N N . PRO A 1 100 ? -0.216 -3.003 -9.759 1.00 96.31 100 PRO A N 1
ATOM 774 C CA . PRO A 1 100 ? -0.466 -1.791 -10.528 1.00 96.31 100 PRO A CA 1
ATOM 775 C C . PRO A 1 100 ? 0.776 -1.395 -11.323 1.00 96.31 100 PRO A C 1
ATOM 777 O O . PRO A 1 100 ? 1.869 -1.289 -10.768 1.00 96.31 100 PRO A O 1
ATOM 780 N N . CYS A 1 101 ? 0.604 -1.170 -12.625 1.00 97.62 101 CYS A N 1
ATOM 781 C CA . CYS A 1 101 ? 1.708 -0.748 -13.475 1.00 97.62 101 CYS A CA 1
ATOM 782 C C . CYS A 1 101 ? 2.173 0.653 -13.045 1.00 97.62 101 CYS A C 1
ATOM 784 O O . CYS A 1 101 ? 1.327 1.546 -12.941 1.00 97.62 101 CYS A O 1
ATOM 786 N N . PRO A 1 102 ? 3.475 0.856 -12.780 1.00 97.19 102 PRO A N 1
ATOM 787 C CA . PRO A 1 102 ? 3.998 2.169 -12.438 1.00 97.19 102 PRO A CA 1
ATOM 788 C C . PRO A 1 102 ? 3.776 3.154 -13.588 1.00 97.19 102 PRO A C 1
ATOM 790 O O . PRO A 1 102 ? 3.890 2.794 -14.757 1.00 97.19 102 PRO A O 1
ATOM 793 N N . SER A 1 103 ? 3.468 4.407 -13.255 1.00 94.38 103 SER A N 1
ATOM 794 C CA . SER A 1 103 ? 3.231 5.470 -14.243 1.00 94.38 103 SER A CA 1
ATOM 795 C C . SER A 1 103 ? 4.513 6.048 -14.852 1.00 94.38 103 SER A C 1
ATOM 797 O O . SER A 1 103 ? 4.439 6.923 -15.709 1.00 94.38 103 SER A O 1
ATOM 799 N N . ILE A 1 104 ? 5.682 5.596 -14.391 1.00 96.31 104 ILE A N 1
ATOM 800 C CA . ILE A 1 104 ? 6.994 6.026 -14.884 1.00 96.31 104 ILE A CA 1
ATOM 801 C C . ILE A 1 104 ? 7.469 5.115 -16.015 1.00 96.31 104 ILE A C 1
ATOM 803 O O . ILE A 1 104 ? 7.130 3.933 -16.073 1.00 96.31 104 ILE A O 1
ATOM 807 N N . CYS A 1 105 ? 8.279 5.672 -16.905 1.00 96.62 105 CYS A N 1
ATOM 808 C CA . CYS A 1 105 ? 8.813 4.990 -18.071 1.00 96.62 105 CYS A CA 1
ATOM 809 C C . CYS A 1 105 ? 10.281 5.370 -18.263 1.00 96.62 105 CYS A C 1
ATOM 811 O O . CYS A 1 105 ? 10.618 6.550 -18.266 1.00 96.62 105 CYS A O 1
ATOM 813 N N . ARG A 1 106 ? 11.142 4.381 -18.518 1.00 94.75 106 ARG A N 1
ATOM 814 C CA . ARG A 1 106 ? 12.581 4.608 -18.720 1.00 94.75 106 ARG A CA 1
ATOM 815 C C . ARG A 1 106 ? 12.880 5.601 -19.851 1.00 94.75 106 ARG A C 1
ATOM 817 O O . ARG A 1 106 ? 13.824 6.368 -19.747 1.00 94.75 106 ARG A O 1
ATOM 824 N N . VAL A 1 107 ? 12.048 5.615 -20.895 1.00 94.94 107 VAL A N 1
ATOM 825 C CA . VAL A 1 107 ? 12.205 6.504 -22.059 1.00 94.94 107 VAL A CA 1
ATOM 826 C C . VAL A 1 107 ? 11.508 7.851 -21.854 1.00 94.94 107 VAL A C 1
ATOM 828 O O . VAL A 1 107 ? 12.076 8.892 -22.162 1.00 94.94 107 VAL A O 1
ATOM 831 N N . CYS A 1 108 ? 10.267 7.858 -21.353 1.00 96.56 108 CYS A N 1
ATOM 832 C CA . CYS A 1 108 ? 9.471 9.091 -21.269 1.00 96.56 108 CYS A CA 1
ATOM 833 C C . CYS A 1 108 ? 9.736 9.918 -20.006 1.00 96.56 108 CYS A C 1
ATOM 835 O O . CYS A 1 108 ? 9.393 11.097 -19.975 1.00 96.56 108 CYS A O 1
ATOM 837 N N . THR A 1 109 ? 10.287 9.309 -18.954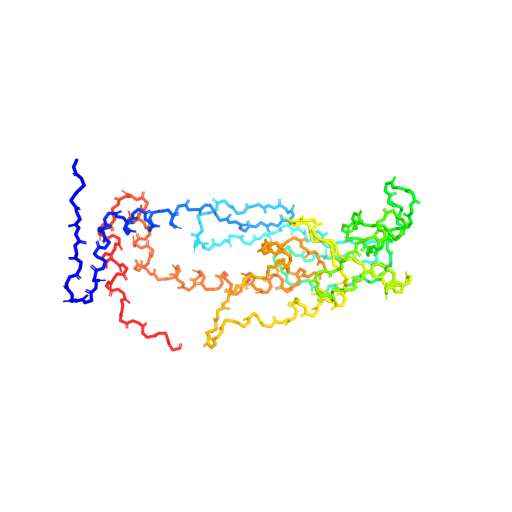 1.00 94.81 109 THR A N 1
ATOM 838 C CA . THR A 1 109 ? 10.560 9.979 -17.676 1.00 94.81 109 THR A CA 1
ATOM 839 C C . THR A 1 109 ? 12.007 9.763 -17.217 1.00 94.81 109 THR A C 1
ATOM 841 O O . THR A 1 109 ? 12.200 9.265 -16.108 1.00 94.81 109 THR A O 1
ATOM 844 N N . PRO A 1 110 ? 13.031 10.119 -18.018 1.00 93.19 110 PRO A N 1
ATOM 845 C CA . PRO A 1 110 ? 14.440 9.939 -17.642 1.00 93.19 110 PRO A CA 1
ATOM 846 C C . PRO A 1 110 ? 14.828 10.725 -16.376 1.00 93.19 110 PRO A C 1
ATOM 848 O O . PRO A 1 110 ? 15.692 10.315 -15.613 1.00 93.19 110 PRO A O 1
ATOM 851 N N . GLN A 1 111 ? 14.126 11.820 -16.091 1.00 93.50 111 GLN A N 1
ATOM 852 C CA . GLN A 1 111 ? 14.326 12.654 -14.909 1.00 93.50 111 GLN A CA 1
ATOM 853 C C . GLN A 1 111 ? 13.733 12.078 -13.615 1.00 93.50 111 GLN A C 1
ATOM 855 O O . GLN A 1 111 ? 13.814 12.729 -12.571 1.00 93.50 111 GLN A O 1
ATOM 860 N N . TYR A 1 112 ? 13.061 10.920 -13.660 1.00 95.50 112 TYR A N 1
ATOM 861 C CA . TYR A 1 112 ? 12.539 10.324 -12.434 1.00 95.50 112 TYR A CA 1
ATOM 862 C C . TYR A 1 112 ? 13.692 10.006 -11.475 1.00 95.50 112 TYR A C 1
ATOM 864 O O . TYR A 1 112 ? 14.744 9.500 -11.869 1.00 95.50 112 TYR A O 1
ATOM 872 N N . LYS A 1 113 ? 13.454 10.305 -10.199 1.00 95.19 113 LYS A N 1
ATOM 873 C CA . LYS A 1 113 ? 14.382 10.080 -9.100 1.00 95.19 113 LYS A CA 1
ATOM 874 C C . LYS A 1 113 ? 13.659 9.336 -7.990 1.00 95.19 113 LYS A C 1
ATOM 876 O O . LYS A 1 113 ? 12.635 9.814 -7.493 1.00 95.19 113 LYS A O 1
ATOM 881 N N . ASP A 1 114 ? 14.194 8.188 -7.602 1.00 94.75 114 ASP A N 1
ATOM 882 C CA . ASP A 1 114 ? 13.651 7.413 -6.496 1.00 94.75 114 ASP A CA 1
ATOM 883 C C . ASP A 1 114 ? 13.893 8.153 -5.177 1.00 94.75 114 ASP A C 1
ATOM 885 O O . ASP A 1 114 ? 14.986 8.648 -4.903 1.00 94.75 114 ASP A O 1
ATOM 889 N N . THR A 1 115 ? 12.863 8.271 -4.341 1.00 93.06 115 THR A N 1
ATOM 890 C CA . THR A 1 115 ? 12.989 9.064 -3.109 1.00 93.06 115 THR A CA 1
ATOM 891 C C . THR A 1 115 ? 13.634 8.297 -1.954 1.00 93.06 115 THR A C 1
ATOM 893 O O . THR A 1 115 ? 13.899 8.906 -0.921 1.00 93.06 115 THR A O 1
ATOM 896 N N . ILE A 1 116 ? 13.822 6.978 -2.077 1.00 92.75 116 ILE A N 1
ATOM 897 C CA . ILE A 1 116 ? 14.471 6.143 -1.059 1.00 92.75 116 ILE A CA 1
ATOM 898 C C . ILE A 1 116 ? 15.967 6.044 -1.361 1.00 92.75 116 ILE A C 1
ATOM 900 O O . ILE A 1 116 ? 16.775 6.411 -0.513 1.00 92.75 116 ILE A O 1
ATOM 904 N N . SER A 1 117 ? 16.334 5.568 -2.552 1.00 91.50 117 SER A N 1
ATOM 905 C CA . SER A 1 117 ? 17.733 5.395 -2.957 1.00 91.50 117 SER A CA 1
ATOM 906 C C . SER A 1 117 ? 18.389 6.694 -3.418 1.00 91.50 117 SER A C 1
ATOM 908 O O . SER A 1 117 ? 19.612 6.779 -3.437 1.00 91.50 117 SER A O 1
ATOM 910 N N . LEU A 1 118 ? 17.593 7.715 -3.769 1.00 93.31 118 LEU A N 1
ATOM 911 C CA . LEU A 1 118 ? 18.051 8.971 -4.374 1.00 93.31 118 LEU A CA 1
ATOM 912 C C . LEU A 1 118 ? 18.732 8.793 -5.737 1.00 93.31 118 LEU A C 1
ATOM 914 O O . LEU A 1 118 ? 19.313 9.755 -6.239 1.00 93.31 118 LEU A O 1
ATOM 918 N N . MET A 1 119 ? 18.605 7.616 -6.347 1.00 92.69 119 MET A N 1
ATOM 919 C CA . MET A 1 119 ? 19.094 7.331 -7.691 1.00 92.69 119 MET A CA 1
ATOM 920 C C . MET A 1 119 ? 18.106 7.833 -8.748 1.00 92.69 119 MET A C 1
ATOM 922 O O . MET A 1 119 ? 16.886 7.857 -8.548 1.00 92.69 119 MET A O 1
ATOM 926 N N . THR A 1 120 ? 18.646 8.249 -9.880 1.00 94.31 120 THR A N 1
ATOM 927 C CA . THR A 1 120 ? 17.928 8.661 -11.090 1.00 94.31 120 THR A CA 1
ATOM 928 C C . THR A 1 120 ? 17.706 7.478 -12.035 1.00 94.31 120 THR A C 1
ATOM 930 O O . THR A 1 120 ? 18.355 6.445 -11.899 1.00 94.31 120 THR A O 1
ATOM 933 N N . MET A 1 121 ? 16.807 7.605 -13.020 1.00 92.19 121 MET A N 1
ATOM 934 C CA . MET A 1 121 ? 16.538 6.520 -13.988 1.00 92.19 121 MET A CA 1
ATOM 935 C C . MET A 1 121 ? 17.754 6.026 -14.765 1.00 92.19 121 MET A C 1
ATOM 937 O O . MET A 1 121 ? 17.770 4.861 -15.155 1.00 92.19 121 MET A O 1
ATOM 941 N N . GLU A 1 122 ? 18.744 6.884 -14.993 1.00 90.88 122 GLU A N 1
ATOM 942 C CA . GLU A 1 122 ? 19.965 6.538 -15.726 1.00 90.88 122 GLU A CA 1
ATOM 943 C C . GLU A 1 122 ? 20.898 5.628 -14.917 1.00 90.88 122 GLU A C 1
ATOM 945 O O . GLU A 1 122 ? 21.667 4.868 -15.495 1.00 90.88 122 GLU A O 1
ATOM 950 N N . GLU A 1 123 ? 20.805 5.670 -13.586 1.00 93.38 123 GLU A N 1
ATOM 951 C CA . GLU A 1 123 ? 21.645 4.877 -12.682 1.00 93.38 123 GLU A CA 1
ATOM 952 C C . GLU A 1 123 ? 21.078 3.474 -12.419 1.00 93.38 123 GLU A C 1
ATOM 954 O O . GLU A 1 123 ? 21.769 2.630 -11.856 1.00 93.38 123 GLU A O 1
ATOM 959 N N . PHE A 1 124 ? 19.827 3.221 -12.814 1.00 93.69 124 PHE A N 1
ATOM 960 C CA . PHE A 1 124 ? 19.180 1.917 -12.676 1.00 93.69 124 PHE A CA 1
ATOM 961 C C . PHE A 1 124 ? 19.419 1.035 -13.902 1.00 93.69 124 PHE A C 1
ATOM 963 O O . PHE A 1 124 ? 19.293 1.483 -15.045 1.00 93.69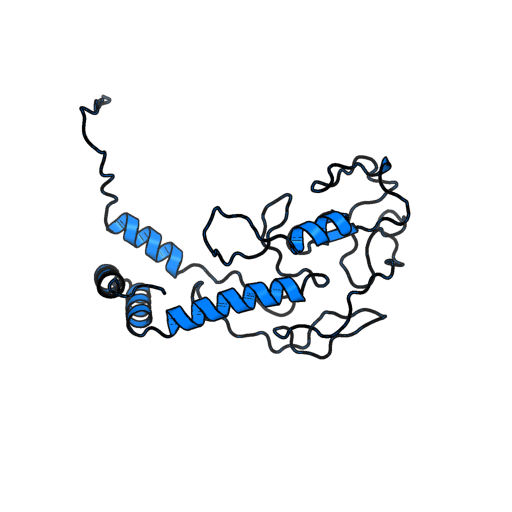 124 PHE A O 1
ATOM 970 N N . GLU A 1 125 ? 19.630 -0.255 -13.676 1.00 92.94 125 GLU A N 1
ATOM 971 C CA . GLU A 1 125 ? 19.787 -1.265 -14.719 1.00 92.94 125 GLU A CA 1
ATOM 972 C C . GLU A 1 125 ? 18.455 -1.544 -15.429 1.00 92.94 125 GLU A C 1
ATOM 974 O O . GLU A 1 125 ? 17.374 -1.362 -14.868 1.00 92.94 125 GLU A O 1
ATOM 979 N N . GLU A 1 126 ? 18.484 -2.028 -16.675 1.00 89.56 126 GLU A N 1
ATOM 980 C CA . GLU A 1 126 ? 17.267 -2.362 -17.441 1.00 89.56 126 GLU A CA 1
ATOM 981 C C . GLU A 1 126 ? 16.404 -3.448 -16.771 1.00 89.56 126 GLU A C 1
ATOM 983 O O . GLU A 1 126 ? 15.184 -3.520 -16.969 1.00 89.56 126 GLU A O 1
ATOM 988 N N . THR A 1 127 ? 17.031 -4.288 -15.951 1.00 93.25 127 THR A N 1
ATOM 989 C CA . THR A 1 127 ? 16.402 -5.341 -15.149 1.00 93.25 127 THR A CA 1
ATOM 990 C C . THR A 1 127 ? 15.720 -4.822 -13.891 1.00 93.25 127 THR A C 1
ATOM 992 O O . THR A 1 127 ? 14.874 -5.537 -13.351 1.00 93.25 127 THR A O 1
ATOM 995 N N . ASP A 1 128 ? 15.996 -3.588 -13.468 1.00 95.88 128 ASP A N 1
ATOM 996 C CA . ASP A 1 128 ? 15.378 -3.011 -12.279 1.00 95.88 128 ASP A CA 1
ATOM 997 C C . ASP A 1 128 ? 13.877 -2.820 -12.467 1.00 95.88 128 ASP A C 1
ATOM 999 O O . ASP A 1 128 ? 13.361 -2.561 -13.567 1.00 95.88 128 ASP A O 1
ATOM 1003 N N . ARG A 1 129 ? 13.150 -3.005 -11.367 1.00 97.06 129 ARG A N 1
ATOM 1004 C CA . ARG A 1 129 ? 11.690 -3.005 -11.345 1.00 97.06 129 ARG A CA 1
ATOM 1005 C C . ARG A 1 129 ? 11.161 -2.113 -10.242 1.00 97.06 129 ARG A C 1
ATOM 1007 O O . ARG A 1 129 ? 11.767 -1.938 -9.187 1.00 97.06 129 ARG A O 1
ATOM 1014 N N . PHE A 1 130 ? 9.975 -1.585 -10.500 1.00 97.94 130 PHE A N 1
ATOM 1015 C CA . PHE A 1 130 ? 9.373 -0.537 -9.701 1.00 97.94 130 PHE A CA 1
ATOM 1016 C C . PHE A 1 130 ? 7.987 -0.942 -9.220 1.00 97.94 130 PHE A C 1
ATOM 1018 O O . PHE A 1 130 ? 7.199 -1.561 -9.939 1.00 97.94 130 PHE A O 1
ATOM 1025 N N . VAL A 1 131 ? 7.671 -0.550 -7.991 1.00 98.00 131 VAL A N 1
ATOM 1026 C CA . VAL A 1 131 ? 6.388 -0.812 -7.343 1.00 98.00 131 VAL A CA 1
ATOM 1027 C C . VAL A 1 131 ? 5.665 0.511 -7.142 1.00 98.00 131 VAL A C 1
ATOM 1029 O O . VAL A 1 131 ? 6.198 1.446 -6.547 1.00 98.00 131 VAL A O 1
ATOM 1032 N N . MET A 1 132 ? 4.419 0.581 -7.609 1.00 98.00 132 MET A N 1
ATOM 1033 C CA . MET A 1 132 ? 3.537 1.716 -7.355 1.00 98.00 132 MET A CA 1
ATOM 1034 C C . MET A 1 132 ? 2.616 1.423 -6.173 1.00 98.00 132 MET A C 1
ATOM 1036 O O . MET A 1 132 ? 1.884 0.430 -6.166 1.00 98.00 132 MET A O 1
ATOM 1040 N N . LEU A 1 133 ? 2.607 2.308 -5.177 1.00 97.75 133 LEU A N 1
ATOM 1041 C CA . LEU A 1 133 ? 1.704 2.190 -4.036 1.00 97.75 133 LEU A CA 1
ATOM 1042 C C . LEU A 1 133 ? 0.276 2.611 -4.434 1.00 97.75 133 LEU A C 1
ATOM 1044 O O . LEU A 1 133 ? 0.066 3.785 -4.741 1.00 97.75 133 LEU A O 1
ATOM 1048 N N . PRO A 1 134 ? -0.740 1.726 -4.359 1.00 96.12 134 PRO A N 1
ATOM 1049 C CA . PRO A 1 134 ? -2.094 2.050 -4.827 1.00 96.12 134 PRO A CA 1
ATOM 1050 C C . PRO A 1 134 ? -2.758 3.197 -4.055 1.00 96.12 134 PRO A C 1
ATOM 1052 O O . PRO A 1 134 ? -3.572 3.931 -4.604 1.00 96.12 134 PRO A O 1
ATOM 1055 N N . ASP A 1 135 ? -2.420 3.353 -2.771 1.00 95.62 135 ASP A N 1
ATOM 1056 C CA . ASP A 1 135 ? -3.045 4.352 -1.901 1.00 95.62 135 ASP A CA 1
ATOM 1057 C C . ASP A 1 135 ? -2.644 5.797 -2.238 1.00 95.62 135 ASP A C 1
ATOM 1059 O O . ASP A 1 135 ? -3.353 6.723 -1.841 1.00 95.62 135 ASP A O 1
ATOM 1063 N N . CYS A 1 136 ? -1.510 6.011 -2.916 1.00 96.31 136 CYS A N 1
ATOM 1064 C CA . CYS A 1 136 ? -0.989 7.353 -3.196 1.00 96.31 136 CYS A CA 1
ATOM 1065 C C . CYS A 1 136 ? -0.350 7.544 -4.579 1.00 96.31 136 CYS A C 1
ATOM 1067 O O . CYS A 1 136 ? 0.024 8.669 -4.889 1.00 96.31 136 CYS A O 1
ATOM 1069 N N . GLY A 1 137 ? -0.181 6.489 -5.378 1.00 96.81 137 GLY A N 1
ATOM 1070 C CA . GLY A 1 137 ? 0.406 6.549 -6.720 1.00 96.81 137 GLY A CA 1
ATOM 1071 C C . GLY A 1 137 ? 1.921 6.776 -6.769 1.00 96.81 137 GLY A C 1
ATOM 1072 O O . GLY A 1 137 ? 2.482 6.804 -7.857 1.00 96.81 137 GLY A O 1
ATOM 1073 N N . HIS A 1 138 ? 2.602 6.918 -5.627 1.00 97.69 138 HIS A N 1
ATOM 1074 C CA . HIS A 1 138 ? 4.059 7.054 -5.619 1.00 97.69 138 HIS A CA 1
ATOM 1075 C C . HIS A 1 138 ? 4.719 5.739 -6.031 1.00 97.69 138 HIS A C 1
ATOM 1077 O O . HIS A 1 138 ? 4.287 4.656 -5.619 1.00 97.69 138 HIS A O 1
ATOM 1083 N N . VAL A 1 139 ? 5.763 5.867 -6.842 1.00 98.00 139 VAL A N 1
ATOM 1084 C CA . VAL A 1 139 ? 6.529 4.759 -7.405 1.00 98.00 139 VAL A CA 1
ATOM 1085 C C . VAL A 1 139 ? 7.898 4.719 -6.750 1.00 98.00 139 VAL A C 1
ATOM 1087 O O . VAL A 1 139 ? 8.506 5.775 -6.568 1.00 98.00 139 VAL A O 1
ATOM 1090 N N . PHE A 1 140 ? 8.366 3.514 -6.438 1.00 97.88 140 PHE 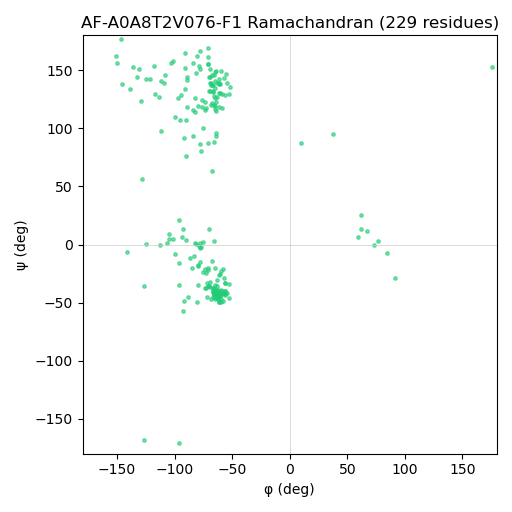A N 1
ATOM 1091 C CA . PHE A 1 140 ? 9.674 3.270 -5.842 1.00 97.88 140 PHE A CA 1
ATOM 1092 C C . PHE A 1 140 ? 10.365 2.091 -6.505 1.00 97.88 140 PHE A C 1
ATOM 1094 O O . PHE A 1 140 ? 9.688 1.168 -6.971 1.00 97.88 140 PHE A O 1
ATOM 1101 N N . GLU A 1 141 ? 11.690 2.087 -6.485 1.00 97.56 141 GLU A N 1
ATOM 1102 C CA . GLU A 1 141 ? 12.456 0.874 -6.762 1.00 97.56 141 GLU A CA 1
ATOM 1103 C C . GLU A 1 141 ? 12.186 -0.182 -5.669 1.00 97.56 141 GLU A C 1
ATOM 1105 O O . GLU A 1 141 ? 11.992 0.129 -4.485 1.00 97.56 141 GLU A O 1
ATOM 1110 N N . VAL A 1 142 ? 12.076 -1.447 -6.087 1.00 97.06 142 VAL A N 1
ATOM 1111 C CA . VAL A 1 142 ? 11.589 -2.536 -5.234 1.00 97.06 142 VAL A CA 1
ATOM 1112 C C . VAL A 1 142 ? 12.498 -2.828 -4.040 1.00 97.06 142 VAL A C 1
ATOM 1114 O O . VAL A 1 142 ? 11.988 -3.025 -2.940 1.00 97.06 142 VAL A O 1
ATOM 1117 N N . SER A 1 143 ? 13.817 -2.836 -4.209 1.00 95.50 143 SER A N 1
ATOM 1118 C CA . SER A 1 143 ? 14.780 -3.137 -3.147 1.00 95.50 143 SER A CA 1
ATOM 1119 C C . SER A 1 143 ? 14.779 -2.066 -2.049 1.00 95.50 143 SER A C 1
ATOM 1121 O O . SER A 1 143 ? 14.755 -2.389 -0.850 1.00 95.50 143 SER A O 1
ATOM 1123 N N . GLY A 1 144 ? 14.696 -0.791 -2.441 1.00 95.69 144 GLY A N 1
ATOM 1124 C CA . GLY A 1 144 ? 14.555 0.336 -1.526 1.00 95.69 144 GLY A CA 1
ATOM 1125 C C . GLY A 1 144 ? 13.258 0.240 -0.726 1.00 95.69 144 GLY A C 1
ATOM 1126 O O . GLY A 1 144 ? 13.259 0.345 0.507 1.00 95.69 144 GLY A O 1
ATOM 1127 N N . LEU A 1 145 ? 12.142 -0.035 -1.406 1.00 96.50 145 LEU A N 1
ATOM 1128 C CA . LEU A 1 145 ? 10.841 -0.146 -0.750 1.00 96.50 145 LEU A CA 1
ATOM 1129 C C . LEU A 1 145 ? 10.724 -1.402 0.127 1.00 96.50 145 LEU A C 1
ATOM 1131 O O . LEU A 1 145 ? 10.145 -1.333 1.212 1.00 96.50 145 LEU A O 1
ATOM 1135 N N . ASP A 1 146 ? 11.313 -2.527 -0.273 1.00 96.06 146 ASP A N 1
ATOM 1136 C CA . ASP A 1 146 ? 11.377 -3.753 0.527 1.00 96.06 146 ASP A CA 1
ATOM 1137 C C . ASP A 1 146 ? 12.104 -3.507 1.856 1.00 96.06 146 ASP A C 1
ATOM 1139 O O . ASP A 1 146 ? 11.637 -3.940 2.916 1.00 96.06 146 ASP A O 1
ATOM 1143 N N . THR A 1 147 ? 13.219 -2.775 1.810 1.00 95.06 147 THR A N 1
ATOM 1144 C CA . THR A 1 147 ? 13.988 -2.382 2.999 1.00 95.06 147 THR A CA 1
ATOM 1145 C C . THR A 1 147 ? 13.173 -1.453 3.896 1.00 95.06 147 THR A C 1
ATOM 1147 O O . THR A 1 147 ? 13.068 -1.678 5.106 1.00 95.06 147 THR A O 1
ATOM 1150 N N . TRP A 1 148 ? 12.503 -0.459 3.307 1.00 94.06 148 TRP A N 1
ATOM 1151 C CA . TRP A 1 148 ? 11.602 0.440 4.030 1.00 94.06 148 TRP A CA 1
ATOM 1152 C C . TRP A 1 148 ? 10.441 -0.298 4.711 1.00 94.06 148 TRP A C 1
ATOM 1154 O O . TRP A 1 148 ? 10.046 0.022 5.836 1.00 94.06 148 TRP A O 1
ATOM 1164 N N . MET A 1 149 ? 9.875 -1.306 4.051 1.00 94.00 149 MET A N 1
ATOM 1165 C CA . MET A 1 149 ? 8.767 -2.081 4.601 1.00 94.00 149 MET A CA 1
ATOM 1166 C C . MET A 1 149 ? 9.219 -2.976 5.763 1.00 94.00 149 MET A C 1
ATOM 1168 O O . MET A 1 149 ? 8.501 -3.070 6.760 1.00 94.00 149 MET A O 1
ATOM 1172 N N . LYS A 1 150 ? 10.439 -3.524 5.707 1.00 90.94 150 LYS A N 1
ATOM 1173 C CA . LYS A 1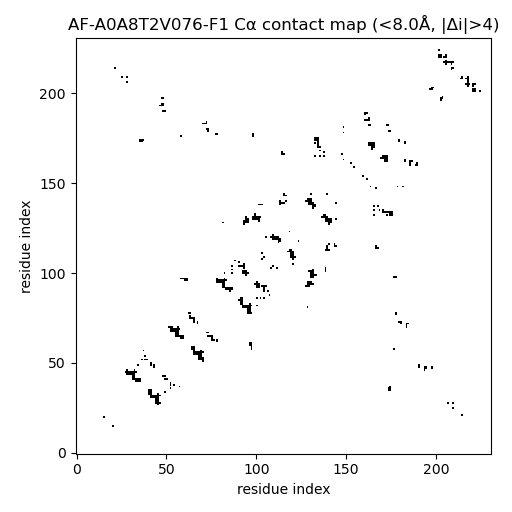 150 ? 11.022 -4.349 6.780 1.00 90.94 150 LYS A CA 1
ATOM 1174 C C . LYS A 1 150 ? 11.508 -3.561 7.998 1.00 90.94 150 LYS A C 1
ATOM 1176 O O . LYS A 1 150 ? 11.595 -4.149 9.070 1.00 90.94 150 LYS A O 1
ATOM 1181 N N . SER A 1 151 ? 11.825 -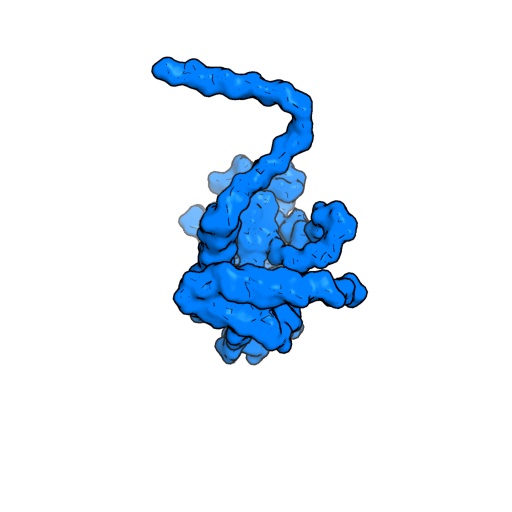2.272 7.861 1.00 85.56 151 SER A N 1
ATOM 1182 C CA . SER A 1 151 ? 12.361 -1.486 8.980 1.00 85.56 151 SER A CA 1
ATOM 1183 C C . SER A 1 151 ? 11.397 -1.441 10.174 1.00 85.56 151 SER A C 1
ATOM 1185 O O . SER A 1 151 ? 10.176 -1.468 10.021 1.00 85.56 151 SER A O 1
ATOM 1187 N N . GLU A 1 152 ? 11.910 -1.343 11.387 1.00 70.88 152 GLU A N 1
ATOM 1188 C CA . GLU A 1 152 ? 11.096 -0.925 12.527 1.00 70.88 152 GLU A CA 1
ATOM 1189 C C . GLU A 1 152 ? 11.062 0.609 12.467 1.00 70.88 152 GLU A C 1
ATOM 1191 O O . GLU A 1 152 ? 12.113 1.235 12.325 1.00 70.88 152 GLU A O 1
ATOM 1196 N N . GLN A 1 153 ? 9.884 1.241 12.459 1.00 59.91 153 GLN A N 1
ATOM 1197 C CA . GLN A 1 153 ? 9.848 2.705 12.555 1.00 59.91 153 GLN A CA 1
ATOM 1198 C C . GLN A 1 153 ? 10.411 3.078 13.930 1.00 59.91 153 GLN A C 1
ATOM 1200 O O . GLN A 1 153 ? 9.853 2.696 14.954 1.00 59.91 153 GLN A O 1
ATOM 1205 N N . CYS A 1 154 ? 11.556 3.753 13.943 1.00 42.78 154 CYS A N 1
ATOM 1206 C CA . CYS A 1 154 ? 12.225 4.204 15.149 1.00 42.78 154 CYS A CA 1
ATOM 1207 C C . CYS A 1 154 ? 11.542 5.465 15.693 1.00 42.78 154 CYS A C 1
ATOM 1209 O O . CYS A 1 154 ? 11.978 6.577 15.423 1.00 42.78 154 CYS A O 1
ATOM 1211 N N . ASP A 1 155 ? 10.506 5.290 16.510 1.00 41.47 155 ASP A N 1
ATOM 1212 C CA . ASP A 1 155 ? 10.153 6.301 17.507 1.00 41.47 155 ASP A CA 1
ATOM 1213 C C . ASP A 1 155 ? 10.876 5.935 18.806 1.00 41.47 155 ASP A C 1
ATOM 1215 O O . ASP A 1 155 ? 10.406 5.116 19.597 1.00 41.47 155 ASP A O 1
ATOM 1219 N N . SER A 1 156 ? 12.076 6.497 18.970 1.00 44.56 156 SER A N 1
ATOM 1220 C CA . SER A 1 156 ? 12.826 6.655 20.223 1.00 44.56 156 SER A CA 1
ATOM 1221 C C . SER A 1 156 ? 12.248 5.907 21.437 1.00 44.56 156 SER A C 1
ATOM 1223 O O . SER A 1 156 ? 11.469 6.460 22.208 1.00 44.56 156 SER A O 1
ATOM 1225 N N . GLY A 1 157 ? 12.633 4.639 21.615 1.00 45.31 157 GLY A N 1
ATOM 1226 C CA . GLY A 1 157 ? 12.439 3.898 22.869 1.00 45.31 157 GLY A CA 1
ATOM 1227 C C . GLY A 1 157 ? 10.996 3.582 23.281 1.00 45.31 157 GLY A C 1
ATOM 1228 O O . GLY A 1 157 ? 10.792 3.136 24.408 1.00 45.31 157 GLY A O 1
ATOM 1229 N N . THR A 1 158 ? 10.000 3.766 22.410 1.00 48.97 158 THR A N 1
ATOM 1230 C CA . THR A 1 158 ? 8.613 3.370 22.696 1.00 48.97 158 THR A CA 1
ATOM 1231 C C . THR A 1 158 ? 8.156 2.295 21.714 1.00 48.97 158 THR A C 1
ATOM 1233 O O . THR A 1 158 ? 8.313 2.445 20.509 1.00 48.97 158 THR A O 1
ATOM 1236 N N . ASN A 1 159 ? 7.591 1.194 22.225 1.00 56.03 159 ASN A N 1
ATOM 1237 C CA . ASN A 1 159 ? 6.963 0.123 21.435 1.00 56.03 159 ASN A CA 1
ATOM 1238 C C . ASN A 1 159 ? 5.678 0.635 20.741 1.00 56.03 159 ASN A C 1
ATOM 1240 O O . ASN A 1 159 ? 4.569 0.193 21.052 1.00 56.03 159 ASN A O 1
ATOM 1244 N N . SER A 1 160 ? 5.786 1.612 19.839 1.00 61.84 160 SER A N 1
ATOM 1245 C CA . SER A 1 160 ? 4.640 2.177 19.134 1.00 61.84 160 SER A CA 1
ATOM 1246 C C . SER A 1 160 ? 4.231 1.255 17.975 1.00 61.84 160 SER A C 1
ATOM 1248 O O . SER A 1 160 ? 4.993 0.948 17.060 1.00 61.84 160 SER A O 1
ATOM 1250 N N . ILE A 1 161 ? 2.995 0.750 18.021 1.00 75.81 161 ILE A N 1
ATOM 1251 C CA . ILE A 1 161 ? 2.415 -0.035 16.924 1.00 75.81 161 ILE A CA 1
ATOM 1252 C C . ILE A 1 161 ? 1.851 0.967 15.917 1.00 75.81 161 ILE A C 1
ATOM 1254 O O . ILE A 1 161 ? 0.719 1.426 16.058 1.00 75.81 161 ILE A O 1
ATOM 1258 N N . SER A 1 162 ? 2.639 1.327 14.907 1.00 83.62 162 SER A N 1
ATOM 1259 C CA . SER A 1 162 ? 2.214 2.224 13.832 1.00 83.62 162 SER A CA 1
ATOM 1260 C C . SER A 1 162 ? 2.029 1.476 12.498 1.00 83.62 162 SER A C 1
ATOM 1262 O O . SER A 1 162 ? 2.739 0.512 12.186 1.00 83.62 162 SER A O 1
ATOM 1264 N N . PRO A 1 163 ? 1.058 1.890 11.663 1.00 89.81 163 PRO A N 1
ATOM 1265 C CA . PRO A 1 163 ? 0.994 1.452 10.276 1.00 89.81 163 PRO A CA 1
ATOM 1266 C C . PRO A 1 163 ? 2.201 1.941 9.465 1.00 89.81 163 PRO A C 1
ATOM 1268 O O . PRO A 1 163 ? 2.689 3.056 9.652 1.00 89.81 163 PRO A O 1
ATOM 1271 N N . LYS A 1 164 ? 2.610 1.161 8.461 1.00 91.19 164 LYS A N 1
ATOM 1272 C CA . LYS A 1 164 ? 3.602 1.615 7.482 1.00 91.19 164 LYS A CA 1
ATOM 1273 C C . LYS A 1 164 ? 3.048 2.734 6.604 1.00 91.19 164 LYS A C 1
ATOM 1275 O O . LYS A 1 164 ? 1.909 2.676 6.139 1.00 91.19 164 LYS A O 1
ATOM 1280 N N . SER A 1 165 ? 3.876 3.745 6.371 1.00 94.56 165 SER A N 1
ATOM 1281 C CA . SER A 1 165 ? 3.551 4.930 5.584 1.00 94.56 165 SER A CA 1
ATOM 1282 C C . SER A 1 165 ? 4.454 5.043 4.358 1.00 94.56 165 SER A C 1
ATOM 1284 O O . SER A 1 165 ? 5.568 4.521 4.335 1.00 94.56 165 SER A O 1
ATOM 1286 N N . CYS A 1 166 ? 3.946 5.705 3.321 1.00 96.31 166 CYS A N 1
ATOM 1287 C CA . CYS A 1 166 ? 4.676 6.025 2.103 1.00 96.31 166 CYS A CA 1
ATOM 1288 C C . CYS A 1 166 ? 5.924 6.864 2.444 1.00 96.31 166 CYS A C 1
ATOM 1290 O O . CYS A 1 166 ? 5.775 7.884 3.123 1.00 96.31 166 CYS A O 1
ATOM 1292 N N . PRO A 1 167 ? 7.127 6.504 1.959 1.00 94.62 167 PRO A N 1
ATOM 1293 C CA . PRO A 1 167 ? 8.345 7.278 2.196 1.00 94.62 167 PRO A CA 1
ATOM 1294 C C . PRO A 1 167 ? 8.224 8.747 1.773 1.00 94.62 167 PRO A C 1
ATOM 1296 O O . PRO A 1 167 ? 8.625 9.621 2.545 1.00 94.62 167 PRO A O 1
ATOM 1299 N N . SER A 1 168 ? 7.607 9.014 0.614 1.00 94.62 168 SER A N 1
ATOM 1300 C CA . SER A 1 168 ? 7.519 10.356 0.019 1.00 94.62 168 SER A CA 1
ATOM 1301 C C . SER A 1 168 ? 6.412 11.220 0.630 1.00 94.62 168 SER A C 1
ATOM 1303 O O . SER A 1 168 ? 6.666 12.355 1.012 1.00 94.62 168 SER A O 1
ATOM 1305 N N . CYS A 1 169 ? 5.182 10.702 0.753 1.00 95.44 169 CYS A N 1
ATOM 1306 C CA . CYS A 1 169 ? 4.018 11.512 1.158 1.00 95.44 169 CYS A CA 1
ATOM 1307 C C . CYS A 1 169 ? 3.433 11.167 2.533 1.00 95.44 169 CYS A C 1
ATOM 1309 O O . CYS A 1 169 ? 2.431 11.751 2.937 1.00 95.44 169 CYS A O 1
ATOM 1311 N N . LYS A 1 170 ? 4.003 10.178 3.232 1.00 93.94 170 LYS A N 1
ATOM 1312 C CA . LYS A 1 170 ? 3.553 9.678 4.544 1.00 93.94 170 LYS A CA 1
ATOM 1313 C C . LYS A 1 170 ? 2.116 9.136 4.597 1.00 93.94 170 LYS A C 1
ATOM 1315 O O . LYS A 1 170 ? 1.660 8.734 5.666 1.00 93.94 170 LYS A O 1
ATOM 1320 N N . ASN A 1 171 ? 1.417 9.023 3.464 1.00 94.25 171 ASN A N 1
ATOM 1321 C CA . ASN A 1 171 ? 0.118 8.352 3.410 1.00 94.25 171 ASN A CA 1
ATOM 1322 C C . ASN A 1 171 ? 0.256 6.876 3.824 1.00 94.25 171 ASN A C 1
ATOM 1324 O O . ASN A 1 171 ? 1.219 6.210 3.444 1.00 94.25 171 ASN A O 1
ATOM 1328 N N . ILE A 1 172 ? -0.694 6.354 4.599 1.00 94.56 172 ILE A N 1
ATOM 1329 C CA . ILE A 1 172 ? -0.633 4.983 5.119 1.00 94.56 172 ILE A CA 1
ATOM 1330 C C . ILE A 1 172 ? -0.827 3.967 3.993 1.00 94.56 172 ILE A C 1
ATOM 1332 O O . ILE A 1 172 ? -1.788 4.047 3.227 1.00 94.56 172 ILE A O 1
ATOM 1336 N N . ILE A 1 173 ? 0.049 2.967 3.955 1.00 95.38 173 ILE A N 1
ATOM 1337 C CA . ILE A 1 173 ? 0.041 1.888 2.970 1.00 95.38 173 ILE A CA 1
ATOM 1338 C C . ILE A 1 173 ? -0.941 0.810 3.434 1.00 95.38 173 ILE A C 1
ATOM 1340 O O . ILE A 1 173 ? -0.746 0.188 4.479 1.00 95.38 173 ILE A O 1
ATOM 1344 N N . ARG A 1 174 ? -2.016 0.587 2.671 1.00 94.19 174 ARG A N 1
ATOM 1345 C CA . ARG A 1 174 ? -3.098 -0.349 3.027 1.00 94.19 174 ARG A CA 1
ATOM 1346 C C . ARG A 1 174 ? -3.395 -1.371 1.941 1.00 94.19 174 ARG A C 1
ATOM 1348 O O . ARG A 1 174 ? -3.741 -2.504 2.257 1.00 94.19 174 ARG A O 1
ATOM 1355 N N . GLN A 1 175 ? -3.299 -0.969 0.678 1.00 94.25 175 GLN A N 1
ATOM 1356 C CA . GLN A 1 175 ? -3.798 -1.746 -0.458 1.00 94.25 175 GLN A CA 1
ATOM 1357 C C . GLN A 1 175 ? -2.688 -2.400 -1.289 1.00 94.25 175 GLN A C 1
ATOM 1359 O O . GLN A 1 175 ? -2.993 -3.072 -2.271 1.00 94.25 175 GLN A O 1
ATOM 1364 N N . SER A 1 176 ? -1.413 -2.245 -0.911 1.00 95.81 176 SER A N 1
ATOM 1365 C CA . SER A 1 176 ? -0.324 -2.942 -1.603 1.00 95.81 176 SER A CA 1
ATOM 1366 C C . SER A 1 176 ? -0.449 -4.455 -1.419 1.00 95.81 176 SER A C 1
ATOM 1368 O O . SER A 1 176 ? -0.397 -4.969 -0.301 1.00 95.81 176 SER A O 1
ATOM 1370 N N . LEU A 1 177 ? -0.602 -5.161 -2.537 1.00 95.06 177 LEU A N 1
ATOM 1371 C CA . LEU A 1 177 ? -0.737 -6.612 -2.567 1.00 95.06 177 LEU A CA 1
ATOM 1372 C C . LEU A 1 177 ? 0.589 -7.315 -2.241 1.00 95.06 177 LEU A C 1
ATOM 1374 O O . LEU A 1 177 ? 0.605 -8.203 -1.391 1.00 95.06 177 LEU A O 1
ATOM 1378 N N . ARG A 1 178 ? 1.701 -6.863 -2.840 1.00 95.75 178 ARG A N 1
ATOM 1379 C CA . ARG A 1 178 ? 3.067 -7.354 -2.572 1.00 95.75 178 ARG A CA 1
ATOM 1380 C C . ARG A 1 178 ? 3.412 -7.319 -1.085 1.00 95.75 178 ARG A C 1
ATOM 1382 O O . ARG A 1 178 ? 3.896 -8.304 -0.535 1.00 95.75 178 ARG A O 1
ATOM 1389 N N . TYR A 1 179 ? 3.100 -6.207 -0.421 1.00 96.62 179 TYR A N 1
ATOM 1390 C CA . TYR A 1 179 ? 3.348 -6.033 1.012 1.00 96.62 179 TYR A CA 1
ATOM 1391 C C . TYR A 1 179 ? 2.153 -6.415 1.892 1.00 96.62 179 TYR A C 1
ATOM 1393 O O . TYR A 1 179 ? 2.142 -6.124 3.091 1.00 96.62 179 TYR A O 1
ATOM 1401 N N . GLY A 1 180 ? 1.151 -7.094 1.325 1.00 95.44 180 GLY A N 1
ATOM 1402 C CA . GLY A 1 180 ? -0.120 -7.379 1.982 1.00 95.44 180 GLY A CA 1
ATOM 1403 C C . GLY A 1 180 ? 0.044 -8.110 3.312 1.00 95.44 180 GLY A C 1
ATOM 1404 O O . GLY A 1 180 ? -0.616 -7.755 4.282 1.00 95.44 180 GLY A O 1
ATOM 1405 N N . ASN A 1 181 ? 0.966 -9.072 3.408 1.00 95.75 181 ASN A N 1
ATOM 1406 C CA . ASN A 1 181 ? 1.213 -9.800 4.658 1.00 95.75 181 ASN A CA 1
ATOM 1407 C C . ASN A 1 181 ? 1.752 -8.897 5.776 1.00 95.75 181 ASN A C 1
ATOM 1409 O O . ASN A 1 181 ? 1.273 -8.978 6.907 1.00 95.75 181 ASN A O 1
ATOM 1413 N N . GLN A 1 182 ? 2.689 -7.999 5.462 1.00 94.75 182 GLN A N 1
ATOM 1414 C CA . GLN A 1 182 ? 3.248 -7.059 6.440 1.00 94.75 182 GLN A CA 1
ATOM 1415 C C . GLN A 1 182 ? 2.182 -6.062 6.913 1.00 94.75 182 GLN A C 1
ATOM 1417 O O . GLN A 1 182 ? 2.040 -5.809 8.110 1.00 94.75 182 GLN A O 1
ATOM 1422 N N . ILE A 1 183 ? 1.373 -5.554 5.978 1.00 94.62 183 ILE A N 1
ATOM 1423 C CA . ILE A 1 183 ? 0.251 -4.656 6.273 1.00 94.62 183 ILE A CA 1
ATOM 1424 C C . ILE A 1 183 ? -0.776 -5.365 7.162 1.00 94.62 183 ILE A C 1
ATOM 1426 O O . ILE A 1 183 ? -1.162 -4.831 8.200 1.00 94.62 183 ILE A O 1
ATOM 1430 N N . LYS A 1 184 ? -1.196 -6.583 6.800 1.00 95.06 184 LYS A N 1
ATOM 1431 C CA . LYS A 1 184 ? -2.161 -7.379 7.575 1.00 95.06 184 LYS A CA 1
ATOM 1432 C C . LYS A 1 184 ? -1.657 -7.672 8.984 1.00 95.06 184 LYS A C 1
ATOM 1434 O O . LYS A 1 184 ? -2.430 -7.531 9.926 1.00 95.06 184 LYS A O 1
ATOM 1439 N N . ALA A 1 185 ? -0.379 -8.019 9.143 1.00 93.50 185 ALA A N 1
ATOM 1440 C CA . ALA A 1 185 ? 0.219 -8.272 10.451 1.00 93.50 185 ALA A CA 1
ATOM 1441 C C . ALA A 1 185 ? 0.178 -7.025 11.352 1.00 93.50 185 ALA A C 1
ATOM 1443 O O . ALA A 1 185 ? -0.323 -7.098 12.474 1.00 93.50 185 ALA A O 1
ATOM 1444 N N . ARG A 1 186 ? 0.608 -5.861 10.843 1.00 91.06 186 ARG A N 1
ATOM 1445 C CA . ARG A 1 186 ? 0.554 -4.592 11.595 1.00 91.06 186 ARG A CA 1
ATOM 1446 C C . ARG A 1 186 ? -0.887 -4.175 11.908 1.00 91.06 186 ARG A C 1
ATOM 1448 O O . ARG A 1 186 ? -1.183 -3.752 13.021 1.00 91.06 186 ARG A O 1
ATOM 1455 N N . MET A 1 187 ? -1.812 -4.343 10.962 1.00 91.38 187 MET A N 1
ATOM 1456 C CA . MET A 1 187 ? -3.236 -4.082 11.205 1.00 91.38 187 MET A CA 1
ATOM 1457 C C . MET A 1 187 ? -3.820 -5.017 12.266 1.00 91.38 187 MET A C 1
ATOM 1459 O O . MET A 1 187 ? -4.612 -4.564 13.084 1.00 91.38 187 MET A O 1
ATOM 1463 N N . LYS A 1 188 ? -3.429 -6.296 12.286 1.00 92.19 188 LYS A N 1
ATOM 1464 C CA . LYS A 1 188 ? -3.862 -7.245 13.317 1.00 92.19 188 LYS A CA 1
ATOM 1465 C C . LYS A 1 188 ? -3.395 -6.800 14.703 1.00 92.19 188 LYS A C 1
ATOM 1467 O O . LYS A 1 188 ? -4.216 -6.752 15.604 1.00 92.19 188 LYS A O 1
ATOM 1472 N N . GLN A 1 189 ? -2.139 -6.372 14.844 1.00 90.25 189 GLN A N 1
ATOM 1473 C CA . GLN A 1 189 ? -1.630 -5.828 16.110 1.00 90.25 189 GLN A CA 1
ATOM 1474 C C . GLN A 1 189 ? -2.450 -4.620 16.594 1.00 90.25 189 GLN A C 1
ATOM 1476 O O . GLN A 1 189 ? -2.778 -4.530 17.774 1.00 90.25 189 GLN A O 1
ATOM 1481 N N . LEU A 1 190 ? -2.837 -3.716 15.686 1.00 88.50 190 LEU A N 1
ATOM 1482 C CA . LEU A 1 190 ? -3.719 -2.591 16.022 1.00 88.50 190 LEU A CA 1
ATOM 1483 C C . LEU A 1 190 ? -5.111 -3.050 16.466 1.00 88.50 190 LEU A C 1
ATOM 1485 O O . LEU A 1 190 ? -5.662 -2.495 17.413 1.00 88.50 190 LEU A O 1
ATOM 1489 N N . GLU A 1 191 ? -5.695 -4.042 15.793 1.00 89.56 191 GLU A N 1
ATOM 1490 C CA . GLU A 1 191 ? -6.989 -4.599 16.198 1.00 89.56 191 GLU A CA 1
ATOM 1491 C C . GLU A 1 191 ? -6.903 -5.332 17.541 1.00 89.56 191 GLU A C 1
ATOM 1493 O O . GLU A 1 191 ? -7.800 -5.168 18.360 1.00 89.56 191 GLU A O 1
ATOM 1498 N N . ASP A 1 192 ? -5.813 -6.049 17.825 1.00 87.44 192 ASP A N 1
ATOM 1499 C CA . ASP A 1 192 ? -5.593 -6.709 19.116 1.00 87.44 192 ASP A CA 1
ATOM 1500 C C . ASP A 1 192 ? -5.531 -5.680 20.259 1.00 87.44 192 ASP A C 1
ATOM 1502 O O . ASP A 1 192 ? -6.110 -5.894 21.325 1.00 87.44 192 ASP A O 1
ATOM 1506 N N . VAL A 1 193 ? -4.896 -4.521 20.032 1.00 85.62 193 VAL A N 1
ATOM 1507 C CA . VAL A 1 193 ? -4.902 -3.403 20.992 1.00 85.62 193 VAL A CA 1
ATOM 1508 C C . VAL A 1 193 ? -6.311 -2.840 21.175 1.00 85.62 193 VAL A C 1
ATOM 1510 O O . VAL A 1 193 ? -6.753 -2.677 22.313 1.00 85.62 193 VAL A O 1
ATOM 1513 N N . LYS A 1 194 ? -7.051 -2.593 20.086 1.00 84.00 194 LYS A N 1
ATOM 1514 C CA . LYS A 1 194 ? -8.446 -2.126 20.174 1.00 84.00 194 LYS A CA 1
ATOM 1515 C C . LYS A 1 194 ? -9.323 -3.110 20.939 1.00 84.00 194 LYS A C 1
ATOM 1517 O O . LYS A 1 194 ? -10.116 -2.679 21.763 1.00 84.00 194 LYS A O 1
ATOM 1522 N N . MET A 1 195 ? -9.160 -4.411 20.709 1.00 83.44 195 MET A N 1
ATOM 1523 C CA . MET A 1 195 ? -9.895 -5.457 21.421 1.00 83.44 195 MET A CA 1
ATOM 1524 C C . MET A 1 195 ? -9.590 -5.450 22.921 1.00 83.44 195 MET A C 1
ATOM 1526 O O . MET A 1 195 ? -10.512 -5.583 23.718 1.00 83.44 195 MET A O 1
ATOM 1530 N N . ARG A 1 196 ? -8.329 -5.245 23.326 1.00 79.25 196 ARG A N 1
ATOM 1531 C CA . ARG A 1 196 ? -7.958 -5.133 24.749 1.00 79.25 196 ARG A CA 1
ATOM 1532 C C . ARG A 1 196 ? -8.559 -3.892 25.406 1.00 79.25 196 ARG A C 1
ATOM 1534 O O . ARG A 1 196 ? -9.084 -3.989 26.509 1.00 79.25 196 ARG A O 1
ATOM 1541 N N . ILE A 1 197 ? -8.509 -2.749 24.722 1.00 74.12 197 ILE A N 1
ATOM 1542 C CA . ILE A 1 197 ? -9.071 -1.486 25.224 1.00 74.12 197 ILE A CA 1
ATOM 1543 C C . ILE A 1 197 ? -10.600 -1.576 25.312 1.00 74.12 197 ILE A C 1
ATOM 1545 O O . ILE A 1 197 ? -11.179 -1.209 26.326 1.00 74.12 197 ILE A O 1
ATOM 1549 N N . PHE A 1 198 ? -11.250 -2.112 24.278 1.00 68.56 198 PHE A N 1
ATOM 1550 C CA . PHE A 1 198 ? -12.702 -2.279 24.224 1.00 68.56 198 PHE A CA 1
ATOM 1551 C C . PHE A 1 198 ? -13.210 -3.409 25.130 1.00 68.56 198 PHE A C 1
ATOM 1553 O O . PHE A 1 198 ? -14.371 -3.430 25.508 1.00 68.56 198 PHE A O 1
ATOM 1560 N N . GLY A 1 199 ? -12.370 -4.367 25.516 1.00 64.25 199 GLY A N 1
ATOM 1561 C CA . GLY A 1 199 ? -12.722 -5.358 26.535 1.00 64.25 199 GLY A CA 1
ATOM 1562 C C . GLY A 1 199 ? -12.879 -4.753 27.935 1.00 64.25 199 GLY A C 1
ATOM 1563 O O . GLY A 1 199 ? -13.425 -5.406 28.820 1.00 64.25 199 GLY A O 1
ATOM 1564 N N . ASN A 1 200 ? -12.420 -3.515 28.148 1.00 69.56 200 ASN A N 1
ATOM 1565 C CA . ASN A 1 200 ? -12.544 -2.826 29.423 1.00 69.56 200 ASN A CA 1
ATOM 1566 C C . ASN A 1 200 ? -13.934 -2.180 29.554 1.00 69.56 200 ASN A C 1
ATOM 1568 O O . ASN A 1 200 ? -14.280 -1.240 28.836 1.00 69.56 200 ASN A O 1
ATOM 1572 N N . GLN A 1 201 ? -14.720 -2.682 30.506 1.00 69.50 201 GLN A N 1
ATOM 1573 C CA . GLN A 1 201 ? -16.083 -2.226 30.764 1.00 69.50 201 GLN A CA 1
ATOM 1574 C C . GLN A 1 201 ? -16.168 -0.715 31.051 1.00 69.50 201 GLN A C 1
ATOM 1576 O O . GLN A 1 201 ? -17.040 -0.051 30.497 1.00 69.50 201 GLN A O 1
ATOM 1581 N N . GLN A 1 202 ? -15.222 -0.149 31.807 1.00 67.19 202 GLN A N 1
ATOM 1582 C CA . GLN A 1 202 ? -15.195 1.287 32.132 1.00 67.19 202 GLN A CA 1
ATOM 1583 C C . GLN A 1 202 ? -14.936 2.148 30.893 1.00 67.19 202 GLN A C 1
ATOM 1585 O O . GLN A 1 202 ? -15.558 3.192 30.701 1.00 67.19 202 GLN A O 1
ATOM 1590 N N . VAL A 1 203 ? -14.051 1.691 30.000 1.00 68.25 203 VAL A N 1
ATOM 1591 C CA . VAL A 1 203 ? -13.793 2.386 28.732 1.00 68.25 203 VAL A CA 1
ATOM 1592 C C . VAL A 1 203 ? -15.043 2.360 27.856 1.00 68.25 203 VAL A C 1
ATOM 1594 O O . VAL A 1 203 ? -15.405 3.379 27.271 1.00 68.25 203 VAL A O 1
ATOM 1597 N N . ASN A 1 204 ? -15.745 1.229 27.794 1.00 69.69 204 ASN A N 1
ATOM 1598 C CA . ASN A 1 204 ? -16.989 1.123 27.032 1.00 69.69 204 ASN A CA 1
ATOM 1599 C C . ASN A 1 204 ? -18.086 2.040 27.570 1.00 69.69 204 ASN A C 1
ATOM 1601 O O . ASN A 1 204 ? -18.748 2.711 26.778 1.00 69.69 204 ASN A O 1
ATOM 1605 N N . GLU A 1 205 ? -18.259 2.090 28.890 1.00 75.44 205 GLU A N 1
ATOM 1606 C CA . GLU A 1 205 ? -19.201 2.990 29.559 1.00 75.44 205 GLU A CA 1
ATOM 1607 C C . GLU A 1 205 ? -18.863 4.455 29.245 1.00 75.44 205 GLU A C 1
ATOM 1609 O O . GLU A 1 205 ? -19.727 5.191 28.763 1.00 75.44 205 GLU A O 1
ATOM 1614 N N . GLY A 1 206 ? -17.587 4.844 29.356 1.00 73.88 206 GLY A N 1
ATOM 1615 C CA . GLY A 1 206 ? -17.107 6.166 28.950 1.00 73.88 206 GLY A CA 1
ATOM 1616 C C . GLY A 1 206 ? -17.407 6.497 27.482 1.00 73.88 206 GLY A C 1
ATOM 1617 O O . GLY A 1 206 ? -17.889 7.586 27.170 1.00 73.88 206 GLY A O 1
ATOM 1618 N N . ILE A 1 207 ? -17.207 5.556 26.551 1.00 72.00 207 ILE A N 1
ATOM 1619 C CA . ILE A 1 207 ? -17.511 5.795 25.130 1.00 72.00 207 ILE A CA 1
ATOM 1620 C C . ILE A 1 207 ? -19.030 5.909 24.882 1.00 72.00 207 ILE A C 1
ATOM 1622 O O . ILE A 1 207 ? -19.461 6.716 24.051 1.00 72.00 207 ILE A O 1
ATOM 1626 N N . VAL A 1 208 ? -19.867 5.138 25.586 1.00 76.38 208 VAL A N 1
ATOM 1627 C CA . VAL A 1 208 ? -21.336 5.271 25.511 1.00 76.38 208 VAL A CA 1
ATOM 1628 C C . VAL A 1 208 ? -21.774 6.667 25.961 1.00 76.38 208 VAL A C 1
ATOM 1630 O O . VAL A 1 208 ? -22.599 7.290 25.286 1.00 76.38 208 VAL A O 1
ATOM 1633 N N . LEU A 1 209 ? -21.182 7.182 27.039 1.00 78.81 209 LEU A N 1
ATOM 1634 C CA . LEU A 1 209 ? -21.429 8.533 27.547 1.00 78.81 209 LEU A CA 1
ATOM 1635 C C . LEU A 1 209 ? -21.002 9.606 26.533 1.00 78.81 209 LEU A C 1
ATOM 1637 O O . LEU A 1 209 ? -21.779 10.520 26.242 1.00 78.81 209 LEU A O 1
ATOM 1641 N N . LEU A 1 210 ? -19.847 9.439 25.872 1.00 72.38 210 LEU A N 1
ATOM 1642 C CA . LEU A 1 210 ? -19.415 10.340 24.793 1.00 72.38 210 LEU A CA 1
ATOM 1643 C C . LEU A 1 210 ? -20.421 10.405 23.632 1.00 72.38 210 LEU A C 1
ATOM 1645 O O . LEU A 1 210 ? -20.693 11.494 23.122 1.00 72.38 210 LEU A O 1
ATOM 1649 N N . ARG A 1 211 ? -21.034 9.280 23.231 1.00 70.75 211 ARG A N 1
ATOM 1650 C CA . ARG A 1 211 ? -22.083 9.273 22.186 1.00 70.75 211 ARG A CA 1
ATOM 1651 C C . ARG A 1 211 ? -23.342 10.024 22.608 1.00 70.75 211 ARG A C 1
ATOM 1653 O O . ARG A 1 211 ? -23.987 10.650 21.769 1.00 70.75 211 ARG A O 1
ATOM 1660 N N . ARG A 1 212 ? -23.687 9.966 23.894 1.00 80.62 212 ARG A N 1
ATOM 1661 C CA . ARG A 1 212 ? -24.808 10.714 24.484 1.00 80.62 212 ARG A CA 1
ATOM 1662 C C . ARG A 1 212 ? -24.474 12.183 24.744 1.00 80.62 212 ARG A C 1
ATOM 1664 O O . ARG A 1 212 ? -25.339 12.914 25.209 1.00 80.62 212 ARG A O 1
ATOM 1671 N N . LYS A 1 213 ? -23.257 12.622 24.397 1.00 77.25 213 LYS A N 1
ATOM 1672 C CA . LYS A 1 213 ? -22.726 13.964 24.671 1.00 77.25 213 LYS A CA 1
ATOM 1673 C C . LYS A 1 213 ? -22.617 14.278 26.172 1.00 77.25 213 LYS A C 1
ATOM 1675 O O . LYS A 1 213 ? -22.627 15.441 26.557 1.00 77.25 213 LYS A O 1
ATOM 1680 N N . GLN A 1 214 ? -22.498 13.246 27.010 1.00 78.19 214 GLN A N 1
ATOM 1681 C CA . GLN A 1 214 ? -22.277 13.353 28.454 1.00 78.19 214 GLN A CA 1
ATOM 1682 C C . GLN A 1 214 ? -20.765 13.365 28.725 1.00 78.19 214 GLN A C 1
ATOM 1684 O O . GLN A 1 214 ? -20.166 12.345 29.059 1.00 78.19 214 GLN A O 1
ATOM 1689 N N . PHE A 1 215 ? -20.118 14.504 28.463 1.00 73.31 215 PHE A N 1
ATOM 1690 C CA . PHE A 1 215 ? -18.652 14.587 28.418 1.00 73.31 215 PHE A CA 1
ATOM 1691 C C . PHE A 1 215 ? -17.982 14.527 29.790 1.00 73.31 215 PHE A C 1
ATOM 1693 O O . PHE A 1 215 ? -16.936 13.893 29.905 1.00 73.31 215 PHE A O 1
ATOM 1700 N N . ASP A 1 216 ? -18.578 15.146 30.808 1.00 73.81 216 ASP A N 1
ATOM 1701 C CA . ASP A 1 216 ? -18.007 15.184 32.159 1.00 73.81 216 ASP A CA 1
ATOM 1702 C C . ASP A 1 216 ? -18.024 13.790 32.795 1.00 73.81 216 ASP A C 1
ATOM 1704 O O . ASP A 1 216 ? -16.989 13.292 33.231 1.00 73.81 216 ASP A O 1
ATOM 1708 N N . GLU A 1 217 ? -19.162 13.096 32.705 1.00 79.19 217 GLU A N 1
ATOM 1709 C CA . GLU A 1 217 ? -19.311 11.708 33.155 1.00 79.19 217 GLU A CA 1
ATOM 1710 C C . GLU A 1 217 ? -18.357 10.769 32.398 1.00 79.19 217 GLU A C 1
ATOM 1712 O O . GLU A 1 217 ? -17.726 9.897 32.992 1.00 79.19 217 GLU A O 1
ATOM 1717 N N . ALA A 1 218 ? -18.199 10.957 31.082 1.00 71.75 218 ALA A N 1
ATOM 1718 C CA . ALA A 1 218 ? -17.248 10.173 30.299 1.00 71.75 218 ALA A CA 1
ATOM 1719 C C . ALA A 1 218 ? -15.798 10.407 30.746 1.00 71.75 218 ALA A C 1
ATOM 1721 O O . ALA A 1 218 ? -15.019 9.458 30.845 1.00 71.75 218 ALA A O 1
ATOM 1722 N N . LEU A 1 219 ? -15.428 11.664 31.008 1.00 72.31 219 LEU A N 1
ATOM 1723 C CA . LEU A 1 219 ? -14.093 12.022 31.473 1.00 72.31 219 LEU A CA 1
ATOM 1724 C C . LEU A 1 219 ? -13.816 11.424 32.855 1.00 72.31 219 LEU A C 1
ATOM 1726 O O . LEU A 1 219 ? -12.737 10.870 33.055 1.00 72.31 219 LEU A O 1
ATOM 1730 N N . GLU A 1 220 ? -14.783 11.470 33.771 1.00 76.12 220 GLU A N 1
ATOM 1731 C CA . GLU A 1 220 ? -14.685 10.808 35.073 1.00 76.12 220 GLU A CA 1
ATOM 1732 C C . GLU A 1 220 ? -14.445 9.307 34.917 1.00 76.12 220 GLU A C 1
ATOM 1734 O O . GLU A 1 220 ? -13.468 8.809 35.474 1.00 76.12 220 GLU A O 1
ATOM 1739 N N . GLN A 1 221 ? -15.227 8.617 34.076 1.00 76.00 221 GLN A N 1
ATOM 1740 C CA . GLN A 1 221 ? -15.048 7.183 33.806 1.00 76.00 221 GLN A CA 1
ATOM 1741 C C . GLN A 1 221 ? -13.639 6.848 33.295 1.00 76.00 221 GLN A C 1
ATOM 1743 O O . GLN A 1 221 ? -13.015 5.881 33.743 1.00 76.00 221 GLN A O 1
ATOM 1748 N N . PHE A 1 222 ? -13.088 7.666 32.390 1.00 67.69 222 PHE A N 1
ATOM 1749 C CA . PHE A 1 222 ? -11.726 7.464 31.888 1.00 67.69 222 PHE A CA 1
ATOM 1750 C C . PHE A 1 222 ? -10.644 7.792 32.929 1.00 67.69 222 PHE A C 1
ATOM 1752 O O . PHE A 1 222 ? -9.583 7.164 32.930 1.00 67.69 222 PHE A O 1
ATOM 1759 N N . LEU A 1 223 ? -10.878 8.768 33.812 1.00 66.50 223 LEU A N 1
ATOM 1760 C CA . LEU A 1 223 ? -9.916 9.188 34.834 1.00 66.50 223 LEU A CA 1
ATOM 1761 C C . LEU A 1 223 ? -9.895 8.252 36.047 1.00 66.50 223 LEU A C 1
ATOM 1763 O O . LEU A 1 223 ? -8.814 7.993 36.578 1.00 66.50 223 LEU A O 1
ATOM 1767 N N . THR A 1 224 ? -11.034 7.686 36.451 1.00 63.72 224 THR A N 1
ATOM 1768 C CA . THR A 1 224 ? -11.110 6.702 37.544 1.00 63.72 224 THR A CA 1
ATOM 1769 C C . THR A 1 224 ? -10.379 5.394 37.225 1.00 63.72 224 THR A C 1
ATOM 1771 O O . THR A 1 224 ? -9.969 4.681 38.137 1.00 63.72 224 THR A O 1
ATOM 1774 N N . GLY A 1 225 ? -10.125 5.106 35.943 1.00 53.94 225 GLY A N 1
ATOM 1775 C CA . GLY A 1 225 ? -9.356 3.943 35.481 1.00 53.94 225 GLY A CA 1
ATOM 1776 C C . GLY A 1 225 ? -7.824 4.066 35.592 1.00 53.94 225 GLY A C 1
ATOM 1777 O O . GLY A 1 225 ? -7.115 3.115 35.264 1.00 53.94 225 GLY A O 1
ATOM 1778 N N . LYS A 1 226 ? -7.270 5.200 36.057 1.00 46.22 226 LYS A N 1
ATOM 1779 C CA . LYS A 1 226 ? -5.810 5.467 36.096 1.00 46.22 226 LYS A CA 1
ATOM 1780 C C . LYS A 1 226 ? -4.982 4.650 37.108 1.00 46.22 226 LYS A C 1
ATOM 1782 O O . LYS A 1 226 ? -3.808 4.954 37.298 1.00 46.22 226 LYS A O 1
ATOM 1787 N N . ASN A 1 227 ? -5.518 3.582 37.699 1.00 39.09 227 ASN A N 1
ATOM 1788 C CA . ASN A 1 227 ? -4.765 2.673 38.579 1.00 39.09 227 ASN A CA 1
ATOM 1789 C C . ASN A 1 227 ? -4.212 1.416 37.881 1.00 39.09 227 ASN A C 1
ATOM 1791 O O . ASN A 1 227 ? -3.899 0.430 38.546 1.00 39.09 227 ASN A O 1
ATOM 1795 N N . MET A 1 228 ? -4.060 1.416 36.554 1.00 39.88 228 MET A N 1
ATOM 1796 C CA . MET A 1 228 ? -3.578 0.237 35.827 1.00 39.88 228 MET A CA 1
ATOM 1797 C C . MET A 1 228 ? -2.180 0.475 35.240 1.00 39.88 228 MET A C 1
ATOM 1799 O O . MET A 1 228 ? -2.021 1.077 34.179 1.00 39.88 228 MET A O 1
ATOM 1803 N N . GLN A 1 229 ? -1.152 -0.002 35.954 1.00 31.70 229 GLN A N 1
ATOM 1804 C CA . GLN A 1 229 ? 0.190 -0.189 35.398 1.00 31.70 229 GLN A CA 1
ATOM 1805 C C . GLN A 1 229 ? 0.096 -1.147 34.207 1.00 31.70 229 GLN A C 1
ATOM 1807 O O . GLN A 1 229 ? -0.266 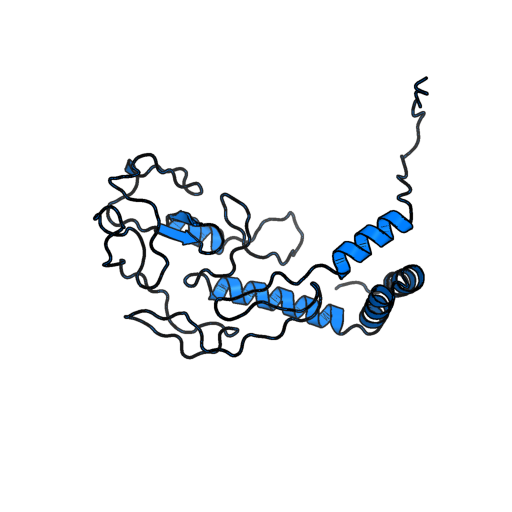-2.312 34.365 1.00 31.70 229 GLN A O 1
ATOM 1812 N N . ILE A 1 230 ? 0.439 -0.657 33.019 1.00 29.77 230 ILE A N 1
ATOM 1813 C CA . ILE A 1 230 ? 0.711 -1.503 31.859 1.00 29.77 230 ILE A CA 1
ATOM 1814 C C . ILE A 1 230 ? 2.099 -2.110 32.107 1.00 29.77 230 ILE A C 1
ATOM 1816 O O . ILE A 1 230 ? 3.105 -1.417 31.965 1.00 29.77 230 ILE A O 1
ATOM 1820 N N . ARG A 1 231 ? 2.133 -3.361 32.575 1.00 29.38 231 ARG A N 1
ATOM 1821 C CA . ARG A 1 231 ? 3.328 -4.216 32.552 1.00 29.38 231 ARG A CA 1
ATOM 1822 C C . ARG A 1 231 ? 3.379 -4.996 31.246 1.00 29.38 231 ARG A C 1
ATOM 1824 O O . ARG A 1 231 ? 2.295 -5.418 30.783 1.00 29.38 231 ARG A O 1
#

Mean predicted aligned error: 10.66 Å

Solvent-accessible surface area (backbone atoms only — not comparable to full-atom values): 14269 Å² total; per-residue (Å²): 133,87,80,84,79,81,88,78,90,72,86,81,74,79,78,69,52,68,66,58,54,44,52,53,50,49,57,60,67,62,35,70,28,83,56,51,55,94,87,50,67,52,87,48,43,42,73,56,68,72,83,76,52,77,52,71,27,82,58,46,42,100,89,49,68,42,86,50,39,53,59,52,79,72,84,60,79,81,68,81,51,68,25,91,49,62,40,97,86,69,45,75,40,41,13,36,47,71,50,63,72,40,93,64,36,82,83,86,38,49,84,45,59,31,85,78,77,67,45,41,48,84,76,52,60,92,84,56,45,34,45,32,39,72,75,76,66,55,61,35,46,45,71,51,47,52,50,63,69,70,51,77,85,82,56,83,96,52,96,72,91,68,80,59,50,38,90,88,78,58,51,64,58,61,61,42,63,89,52,33,52,63,43,45,53,47,51,49,55,51,40,54,51,23,45,58,54,61,68,33,66,53,51,45,52,18,51,54,28,48,75,71,66,38,54,67,65,16,49,49,40,57,57,74,58,74,82,66,82,87,124